Protein AF-A0A2N5PED4-F1 (afdb_monomer_lite)

Foldseek 3Di:
DDPVVVVVVVVVVVVVVVLLVPQAPLQLVLVLLQQQLVLLVVLVVLVLVLLQCCLPVNPPDPVSVVSVVCSLVSNLVSLVVSLVVSCVVCVPDPGLNNVLSVLVSCLSNVLSVVLVVQVVPQDDDDDPVSVVSNLCSVCSNLVSVLVSQVVVCVSVVPVVSNVVSVVLVVVLVVQSVVQDWDFPSCNNHGGDTDRVSVVSSSCCSHVVSSVVSVVVVVVCVVSVDPPDDDDPDD

pLDDT: mean 80.65, std 14.1, range [31.77, 94.88]

Structure (mmCIF, N/CA/C/O backbone):
data_AF-A0A2N5PED4-F1
#
_entry.id   AF-A0A2N5PED4-F1
#
loop_
_atom_site.group_PDB
_atom_site.id
_atom_site.type_symbol
_atom_site.label_atom_id
_atom_site.label_alt_id
_atom_site.label_comp_id
_atom_site.label_asym_id
_atom_site.label_entity_id
_atom_site.label_seq_id
_atom_site.pdbx_PDB_ins_code
_atom_site.Cartn_x
_atom_site.Cartn_y
_atom_site.Cartn_z
_atom_site.occupancy
_atom_site.B_iso_or_equiv
_atom_site.auth_seq_id
_atom_site.auth_comp_id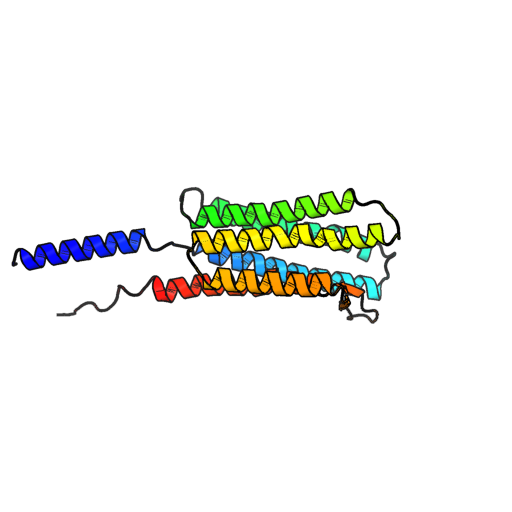
_atom_site.auth_asym_id
_atom_site.auth_atom_id
_atom_site.pdbx_PDB_model_num
ATOM 1 N N . MET A 1 1 ? -28.995 -0.473 52.010 1.00 56.12 1 MET A N 1
ATOM 2 C CA . MET A 1 1 ? -28.001 0.015 51.032 1.00 56.12 1 MET A CA 1
ATOM 3 C C . MET A 1 1 ? -28.294 1.486 50.812 1.00 56.12 1 MET A C 1
ATOM 5 O O . MET A 1 1 ? -29.391 1.794 50.365 1.00 56.12 1 MET A O 1
ATOM 9 N N . ASP A 1 2 ? -27.397 2.378 51.234 1.00 72.44 2 ASP A N 1
ATOM 10 C CA . ASP A 1 2 ? -27.634 3.824 51.169 1.00 72.44 2 ASP A CA 1
ATOM 11 C C . ASP A 1 2 ? -27.885 4.269 49.726 1.00 72.44 2 ASP A C 1
ATOM 13 O O . ASP A 1 2 ? -27.128 3.906 48.825 1.00 72.44 2 ASP A O 1
ATOM 17 N N . ASN A 1 3 ? -28.918 5.086 49.500 1.00 73.06 3 ASN A N 1
ATOM 18 C CA . ASN A 1 3 ? -29.282 5.605 48.171 1.00 73.06 3 ASN A CA 1
ATOM 19 C C . ASN A 1 3 ? -28.098 6.267 47.437 1.00 73.06 3 ASN A C 1
ATOM 21 O O . ASN A 1 3 ? -28.038 6.245 46.211 1.00 73.06 3 ASN A O 1
ATOM 25 N N . LYS A 1 4 ? -27.109 6.787 48.178 1.00 72.00 4 LYS A N 1
ATOM 26 C CA . LYS A 1 4 ? -25.854 7.316 47.624 1.00 72.00 4 LYS A CA 1
ATOM 27 C C . LYS A 1 4 ? -24.986 6.245 46.951 1.00 72.00 4 LYS A C 1
ATOM 29 O O . LYS A 1 4 ? -24.400 6.517 45.911 1.00 72.00 4 LYS A O 1
ATOM 34 N N . ILE A 1 5 ? -24.923 5.036 47.514 1.00 74.94 5 ILE A N 1
ATOM 35 C CA . ILE A 1 5 ? -24.147 3.912 46.963 1.00 74.94 5 ILE A CA 1
ATOM 36 C C . ILE A 1 5 ? -24.806 3.397 45.680 1.00 74.94 5 ILE A C 1
ATOM 38 O O . ILE A 1 5 ? -24.111 3.089 44.718 1.00 74.94 5 ILE A O 1
ATOM 42 N N . LYS A 1 6 ? -26.145 3.350 45.643 1.00 77.38 6 LYS A N 1
ATOM 43 C CA . LYS A 1 6 ? -26.901 2.931 44.455 1.00 77.38 6 LYS A CA 1
ATOM 44 C C . LYS A 1 6 ? -26.721 3.908 43.287 1.00 77.38 6 LYS A C 1
ATOM 46 O O . LYS A 1 6 ? -26.372 3.471 42.198 1.00 77.38 6 LYS A O 1
ATOM 51 N N . ASN A 1 7 ? -26.850 5.212 43.539 1.00 79.56 7 ASN A N 1
ATOM 52 C CA . ASN A 1 7 ? -26.651 6.238 42.508 1.00 79.56 7 ASN A CA 1
ATOM 53 C C . ASN A 1 7 ? -25.212 6.249 41.973 1.00 79.56 7 ASN A C 1
ATOM 55 O O . ASN A 1 7 ? -25.008 6.326 40.768 1.00 79.56 7 ASN A O 1
ATOM 59 N N . ALA A 1 8 ? -24.212 6.086 42.847 1.00 78.44 8 ALA A N 1
ATOM 60 C CA . ALA A 1 8 ? -22.820 5.975 42.415 1.00 78.44 8 ALA A CA 1
ATOM 61 C C . ALA A 1 8 ? -22.575 4.736 41.532 1.00 78.44 8 ALA A C 1
ATOM 63 O O . ALA A 1 8 ? -21.781 4.791 40.596 1.00 78.44 8 ALA A O 1
ATOM 64 N N . LEU A 1 9 ? -23.257 3.617 41.805 1.00 82.81 9 LEU A N 1
ATOM 65 C CA . LEU A 1 9 ? -23.166 2.410 40.980 1.00 82.81 9 LEU A CA 1
ATOM 66 C C . LEU A 1 9 ? -23.792 2.614 39.594 1.00 82.81 9 LEU A C 1
ATOM 68 O O . LEU A 1 9 ? -23.222 2.165 38.599 1.00 82.81 9 LEU A O 1
ATOM 72 N N . ASP A 1 10 ? -24.928 3.309 39.532 1.00 84.44 10 ASP A N 1
ATOM 73 C CA . ASP A 1 10 ? -25.614 3.631 38.279 1.00 84.44 10 ASP A CA 1
ATOM 74 C C . ASP A 1 10 ? -24.802 4.617 37.426 1.00 84.44 10 ASP A C 1
ATOM 76 O O . ASP A 1 10 ? -24.633 4.381 36.229 1.00 84.44 10 ASP A O 1
ATOM 80 N N . ASP A 1 11 ? -24.184 5.635 38.033 1.00 81.25 11 ASP A N 1
ATOM 81 C CA . ASP A 1 11 ? -23.277 6.557 37.336 1.00 81.25 11 ASP A CA 1
ATOM 82 C C . ASP A 1 11 ? -22.044 5.826 36.785 1.00 81.25 11 ASP A C 1
ATOM 84 O O . ASP A 1 11 ? -21.652 6.027 35.635 1.00 81.25 11 ASP A O 1
ATOM 88 N N . ILE A 1 12 ? -21.449 4.915 37.564 1.00 81.19 12 ILE A N 1
ATOM 89 C CA . ILE A 1 12 ? -20.330 4.081 37.100 1.00 81.19 12 ILE A CA 1
ATOM 90 C C . ILE A 1 12 ? -20.764 3.189 35.932 1.00 81.19 12 ILE A C 1
ATOM 92 O O . ILE A 1 12 ? -19.998 3.010 34.983 1.00 81.19 12 ILE A O 1
ATOM 96 N N . ASN A 1 13 ? -21.970 2.627 35.978 1.00 82.56 13 ASN A N 1
ATOM 97 C CA . ASN A 1 13 ? -22.498 1.801 34.897 1.00 82.56 13 ASN A CA 1
ATOM 98 C C . ASN A 1 13 ? -22.778 2.627 33.640 1.00 82.56 13 ASN A C 1
ATOM 100 O O . ASN A 1 13 ? -22.401 2.198 32.552 1.00 82.56 13 ASN A O 1
ATOM 104 N N . MET A 1 14 ? -23.326 3.834 33.781 1.00 77.25 14 MET A N 1
ATOM 105 C CA . MET A 1 14 ? -23.528 4.764 32.673 1.00 77.25 14 MET A CA 1
ATOM 106 C C . MET A 1 14 ? -22.190 5.198 32.062 1.00 77.25 14 MET A C 1
ATOM 108 O O . MET A 1 14 ? -22.036 5.175 30.843 1.00 77.25 14 MET A O 1
ATOM 112 N N . ILE A 1 15 ? -21.183 5.510 32.883 1.00 71.62 15 ILE A N 1
ATOM 113 C CA . ILE A 1 15 ? -19.825 5.830 32.418 1.00 71.62 15 ILE A CA 1
ATOM 114 C C . ILE A 1 15 ? -19.213 4.634 31.685 1.00 71.62 15 ILE A C 1
ATOM 116 O O . ILE A 1 15 ? -18.658 4.808 30.602 1.00 71.62 15 ILE A O 1
ATOM 120 N N . LYS A 1 16 ? -19.346 3.413 32.217 1.00 68.56 16 LYS A N 1
ATOM 121 C CA . LYS A 1 16 ? -18.889 2.186 31.543 1.00 68.56 16 LYS A CA 1
ATOM 122 C C . LYS A 1 16 ? -19.619 1.952 30.225 1.00 68.56 16 LYS A C 1
ATOM 124 O O . LYS A 1 16 ? -18.989 1.542 29.255 1.00 68.56 16 LYS A O 1
ATOM 129 N N . GLU A 1 17 ? -20.918 2.214 30.164 1.00 70.19 17 GLU A N 1
ATOM 130 C CA . GLU A 1 17 ? -21.712 2.045 28.951 1.00 70.19 17 GLU A CA 1
ATOM 131 C C . GLU A 1 17 ? -21.331 3.078 27.882 1.00 70.19 17 GLU A C 1
ATOM 133 O O . GLU A 1 17 ? -21.140 2.724 26.718 1.00 70.19 17 GLU A O 1
ATOM 138 N N . VAL A 1 18 ? -21.125 4.336 28.279 1.00 62.91 18 VAL A N 1
ATOM 139 C CA . VAL A 1 18 ? -20.628 5.408 27.406 1.00 62.91 18 VAL A CA 1
ATOM 140 C C . VAL A 1 18 ? -19.197 5.114 26.947 1.00 62.91 18 VAL A C 1
ATOM 142 O O . VAL A 1 18 ? -18.904 5.264 25.760 1.00 62.91 18 VAL A O 1
ATOM 145 N N . MET A 1 19 ? -18.321 4.625 27.832 1.00 53.56 19 MET A N 1
ATOM 146 C CA . MET A 1 19 ? -16.957 4.189 27.497 1.00 53.56 19 MET A CA 1
ATOM 147 C C . MET A 1 19 ? -16.947 3.002 26.525 1.00 53.56 19 MET A C 1
ATOM 149 O O . MET A 1 19 ? -16.212 3.020 25.540 1.00 53.56 19 MET A O 1
ATOM 153 N N . ASN A 1 20 ? -17.791 1.992 26.740 1.00 57.34 20 ASN A N 1
ATOM 154 C CA . ASN A 1 20 ? -17.908 0.846 25.835 1.00 57.34 20 ASN A CA 1
ATOM 155 C C . ASN A 1 20 ? -18.486 1.247 24.473 1.00 57.34 20 ASN A C 1
ATOM 157 O O . ASN A 1 20 ? -18.038 0.743 23.446 1.00 57.34 20 ASN A O 1
ATOM 161 N N . LYS A 1 21 ? -19.439 2.188 24.438 1.00 52.09 21 LYS A N 1
ATOM 162 C CA . LYS A 1 21 ? -19.972 2.757 23.189 1.00 52.09 21 LYS A CA 1
ATOM 163 C C . LYS A 1 21 ? -18.955 3.641 22.455 1.00 52.09 21 LYS A C 1
ATOM 165 O O . LYS A 1 21 ? -19.042 3.770 21.237 1.00 52.09 21 LYS A O 1
ATOM 170 N N . THR A 1 22 ? -17.985 4.231 23.160 1.00 49.47 22 THR A N 1
ATOM 171 C CA . THR A 1 22 ? -16.928 5.075 22.568 1.00 49.47 22 THR A CA 1
ATOM 172 C C . THR A 1 22 ? -15.649 4.316 22.208 1.00 49.47 22 THR A C 1
ATOM 174 O O . THR A 1 22 ? -14.875 4.812 21.387 1.00 49.47 22 THR A O 1
ATOM 177 N N . GLN A 1 23 ? -15.432 3.100 22.725 1.00 54.44 23 GLN A N 1
ATOM 178 C CA . GLN A 1 23 ? -14.345 2.228 22.274 1.00 54.44 23 GLN A CA 1
ATOM 179 C C . GLN A 1 23 ? -14.561 1.794 20.819 1.00 54.44 23 GLN A C 1
ATOM 181 O O . GLN A 1 23 ? -15.339 0.897 20.493 1.00 54.44 23 GLN A O 1
ATOM 186 N N . GLN A 1 24 ? -13.818 2.422 19.911 1.00 62.00 24 GLN A N 1
ATOM 187 C CA . GLN A 1 24 ? -13.845 2.084 18.495 1.00 62.00 24 GLN A CA 1
ATOM 188 C C . GLN A 1 24 ? -13.216 0.699 18.274 1.00 62.00 24 GLN A C 1
ATOM 190 O O . GLN A 1 24 ? -12.005 0.505 18.406 1.00 62.00 24 GLN A O 1
ATOM 195 N N . ASN A 1 25 ? -14.027 -0.297 17.908 1.00 66.75 25 ASN A N 1
ATOM 196 C CA . ASN A 1 25 ? -13.521 -1.618 17.537 1.00 66.75 25 ASN A CA 1
ATOM 197 C C . ASN A 1 25 ? -12.873 -1.576 16.141 1.00 66.75 25 ASN A C 1
ATOM 199 O O . ASN A 1 25 ? -13.503 -1.884 15.134 1.00 66.75 25 ASN A O 1
ATOM 203 N N . LEU A 1 26 ? -11.588 -1.223 16.085 1.00 74.81 26 LEU A N 1
ATOM 204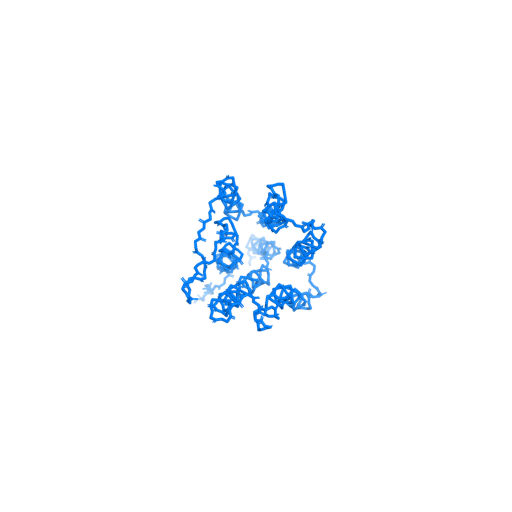 C CA . LEU A 1 26 ? -10.789 -1.115 14.851 1.00 74.81 26 LEU A CA 1
ATOM 205 C C . LEU A 1 26 ? -10.138 -2.440 14.424 1.00 74.81 26 LEU A C 1
ATOM 207 O O . LEU A 1 26 ? -9.182 -2.461 13.652 1.00 74.81 26 LEU A O 1
ATOM 211 N N . SER A 1 27 ? -10.610 -3.570 14.954 1.00 79.38 27 SER A N 1
ATOM 212 C CA . SER A 1 27 ? -9.962 -4.873 14.764 1.00 79.38 27 SER A CA 1
ATOM 213 C C . SER A 1 27 ? -9.889 -5.319 13.307 1.00 79.38 27 SER A C 1
ATOM 215 O O . SER A 1 27 ? -8.880 -5.891 12.884 1.00 79.38 27 SER A O 1
ATOM 217 N N . SER A 1 28 ? -10.954 -5.068 12.544 1.00 83.06 28 SER A N 1
ATOM 218 C CA . SER A 1 28 ? -11.012 -5.483 11.145 1.00 83.06 28 SER A CA 1
ATOM 219 C C . SER A 1 28 ? -10.160 -4.563 10.287 1.00 83.06 28 SER A C 1
ATOM 221 O O . SER A 1 28 ? -9.395 -5.069 9.485 1.00 83.06 28 SER A O 1
ATOM 223 N N . PHE A 1 29 ? -10.191 -3.254 10.531 1.00 88.12 29 PHE A N 1
ATOM 224 C CA . PHE A 1 29 ? -9.372 -2.263 9.847 1.00 88.12 29 PHE A CA 1
ATOM 225 C C . PHE A 1 29 ? -7.876 -2.483 10.095 1.00 88.12 29 PHE A C 1
ATOM 227 O O . PHE A 1 29 ? -7.088 -2.523 9.157 1.00 88.12 29 PHE A O 1
ATOM 234 N N . SER A 1 30 ? -7.484 -2.744 11.343 1.00 88.50 30 SER A N 1
ATOM 235 C CA . SER A 1 30 ? -6.117 -3.147 11.687 1.00 88.50 30 SER A CA 1
ATOM 236 C C . SER A 1 30 ? -5.689 -4.410 10.930 1.00 88.50 30 SER A C 1
ATOM 238 O O . SER A 1 30 ? -4.614 -4.440 10.337 1.00 88.50 30 SER A O 1
ATOM 240 N N . SER A 1 31 ? -6.538 -5.444 10.909 1.00 90.44 31 SER A N 1
ATOM 241 C CA . SER A 1 31 ? -6.235 -6.690 10.192 1.00 90.44 31 SER A CA 1
ATOM 242 C C . SER A 1 31 ? -6.185 -6.477 8.678 1.00 90.44 31 SER A C 1
ATOM 244 O O . SER A 1 31 ? -5.320 -7.042 8.023 1.00 90.44 31 SER A O 1
ATOM 246 N N . PHE A 1 32 ? -7.061 -5.628 8.141 1.00 92.38 32 PHE A N 1
ATOM 247 C CA . PHE A 1 32 ? -7.088 -5.228 6.740 1.00 92.38 32 PHE A CA 1
ATOM 248 C C . PHE A 1 32 ? -5.770 -4.556 6.343 1.00 92.38 32 PHE A C 1
ATOM 250 O O . PHE A 1 32 ? -5.149 -4.987 5.378 1.00 92.38 32 PHE A O 1
ATOM 257 N N . MET A 1 33 ? -5.281 -3.591 7.130 1.00 93.12 33 MET A N 1
ATOM 258 C CA . MET A 1 33 ? -3.993 -2.932 6.879 1.00 93.12 33 MET A CA 1
ATOM 259 C C . MET A 1 33 ? -2.815 -3.910 6.900 1.00 93.12 33 MET A C 1
ATOM 261 O O . MET A 1 33 ? -1.957 -3.866 6.019 1.00 93.12 33 MET A O 1
ATOM 265 N N . ILE A 1 34 ? -2.806 -4.853 7.850 1.00 93.50 34 ILE A N 1
ATOM 266 C CA . ILE A 1 34 ? -1.793 -5.919 7.887 1.00 93.50 34 ILE A CA 1
ATOM 267 C C . ILE A 1 34 ? -1.855 -6.760 6.607 1.00 93.50 34 ILE A C 1
ATOM 269 O O . ILE A 1 34 ? -0.823 -7.051 6.006 1.00 93.50 34 ILE A O 1
ATOM 273 N N . SER A 1 35 ? -3.056 -7.148 6.174 1.00 93.81 35 SER A N 1
ATOM 274 C CA . SER A 1 35 ? -3.237 -7.944 4.962 1.00 93.81 35 SER A CA 1
ATOM 275 C C . SER A 1 35 ? -2.796 -7.189 3.703 1.00 93.81 35 SER A C 1
ATOM 277 O O . SER A 1 35 ? -2.128 -7.786 2.863 1.00 93.81 35 SER A O 1
ATOM 279 N N . VAL A 1 36 ? -3.093 -5.888 3.589 1.00 93.62 36 VAL A N 1
ATOM 280 C CA . VAL A 1 36 ? -2.621 -5.035 2.482 1.00 93.62 36 VAL A CA 1
ATOM 281 C C . VAL A 1 36 ? -1.094 -5.029 2.427 1.00 93.62 36 VAL A C 1
ATOM 283 O O . VAL A 1 36 ? -0.523 -5.320 1.377 1.00 93.62 36 VAL A O 1
ATOM 286 N N . GLY A 1 37 ? -0.429 -4.787 3.561 1.00 93.00 37 GLY A N 1
ATOM 287 C CA . GLY A 1 37 ? 1.032 -4.811 3.625 1.00 93.00 37 GLY A CA 1
ATOM 288 C C . GLY A 1 37 ? 1.630 -6.182 3.290 1.00 93.00 37 GLY A C 1
ATOM 289 O O . GLY A 1 37 ? 2.649 -6.264 2.604 1.00 93.00 37 GLY A O 1
ATOM 290 N N . GLY A 1 38 ? 0.961 -7.268 3.691 1.00 93.50 38 GLY A N 1
ATOM 291 C CA . GLY A 1 38 ? 1.334 -8.637 3.327 1.00 93.50 38 GLY A CA 1
ATOM 292 C C . GLY A 1 38 ? 1.242 -8.914 1.823 1.00 93.50 38 GLY A C 1
ATOM 293 O O . GLY A 1 38 ? 2.171 -9.483 1.248 1.00 93.50 38 GLY A O 1
ATOM 294 N N . ILE A 1 39 ? 0.171 -8.465 1.162 1.00 93.94 39 ILE A N 1
ATOM 295 C CA . ILE A 1 39 ? 0.044 -8.571 -0.301 1.00 93.94 39 ILE A CA 1
ATOM 296 C C . ILE A 1 39 ? 1.121 -7.758 -1.003 1.00 93.94 39 ILE A C 1
ATOM 298 O O . ILE A 1 39 ? 1.706 -8.229 -1.977 1.00 93.94 39 ILE A O 1
ATOM 302 N N . TYR A 1 40 ? 1.430 -6.570 -0.491 1.00 93.38 40 TYR A N 1
ATOM 303 C CA . TYR A 1 40 ? 2.467 -5.743 -1.086 1.00 93.38 40 TYR A CA 1
ATOM 304 C C . TYR A 1 40 ? 3.863 -6.367 -0.948 1.00 93.38 40 TYR A C 1
ATOM 306 O O . TYR A 1 40 ? 4.654 -6.324 -1.887 1.00 93.38 40 TYR A O 1
ATOM 314 N N . LEU A 1 41 ? 4.169 -7.008 0.188 1.00 92.75 41 LEU A N 1
ATOM 315 C CA . LEU A 1 41 ? 5.403 -7.790 0.338 1.00 92.75 41 LEU A CA 1
ATOM 316 C C . LEU A 1 41 ? 5.474 -8.935 -0.671 1.00 92.75 41 LEU A C 1
ATOM 318 O O . LEU A 1 41 ? 6.505 -9.120 -1.315 1.00 92.75 41 LEU A O 1
ATOM 322 N N . PHE A 1 42 ? 4.379 -9.678 -0.836 1.00 92.25 42 PHE A N 1
ATOM 323 C CA . PHE A 1 42 ? 4.307 -10.750 -1.825 1.00 92.25 42 PHE A CA 1
ATOM 324 C C . PHE A 1 42 ? 4.535 -10.222 -3.250 1.00 92.25 42 PHE A C 1
ATOM 326 O O . PHE A 1 42 ? 5.318 -10.797 -4.005 1.00 92.25 42 PHE A O 1
ATOM 333 N N . TYR A 1 43 ? 3.939 -9.076 -3.585 1.00 91.94 43 TYR A N 1
ATOM 334 C CA . TYR A 1 43 ? 4.165 -8.392 -4.856 1.00 91.94 43 TYR A CA 1
ATOM 335 C C . TYR A 1 43 ? 5.637 -8.009 -5.068 1.00 91.94 43 TYR A C 1
ATOM 337 O O . TYR A 1 43 ? 6.177 -8.267 -6.140 1.00 91.94 43 TYR A O 1
ATOM 345 N N . ILE A 1 44 ? 6.317 -7.458 -4.054 1.00 89.88 44 ILE A N 1
ATOM 346 C CA . ILE A 1 44 ? 7.749 -7.121 -4.143 1.00 89.88 44 ILE A CA 1
ATOM 347 C C . ILE A 1 44 ? 8.585 -8.370 -4.451 1.00 89.88 44 ILE A C 1
ATOM 349 O O . ILE A 1 44 ? 9.503 -8.310 -5.267 1.00 89.88 44 ILE A O 1
ATOM 353 N N . VAL A 1 45 ? 8.272 -9.510 -3.829 1.00 89.94 45 VAL A N 1
ATOM 354 C CA . VAL A 1 45 ? 8.967 -10.777 -4.106 1.00 89.94 45 VAL A CA 1
ATOM 355 C C . VAL A 1 45 ? 8.749 -11.211 -5.558 1.00 89.94 45 VAL A C 1
ATOM 357 O O . VAL A 1 45 ? 9.717 -11.537 -6.245 1.00 89.94 45 VAL A O 1
ATOM 360 N N . LEU A 1 46 ? 7.511 -11.164 -6.059 1.00 90.12 46 LEU A N 1
ATOM 361 C CA . LEU A 1 46 ? 7.215 -11.474 -7.463 1.00 90.12 46 LEU A CA 1
ATOM 362 C C . LEU A 1 46 ? 7.925 -10.524 -8.437 1.00 90.12 46 LEU A C 1
ATOM 364 O O . LEU A 1 46 ? 8.415 -10.952 -9.485 1.00 90.12 46 LEU A O 1
ATOM 368 N N . GLU A 1 47 ? 8.022 -9.244 -8.089 1.00 87.75 47 GLU A N 1
ATOM 369 C CA . GLU A 1 47 ? 8.733 -8.248 -8.882 1.00 87.75 47 GLU A CA 1
ATOM 370 C C . GLU A 1 47 ? 10.238 -8.562 -8.954 1.00 87.75 47 GLU A C 1
ATOM 372 O O . GLU A 1 47 ? 10.822 -8.532 -10.037 1.00 87.75 47 GLU A O 1
ATOM 377 N N . GLN A 1 48 ? 10.862 -8.954 -7.838 1.00 86.25 48 GLN A N 1
ATOM 378 C CA . GLN A 1 48 ? 12.266 -9.391 -7.821 1.00 86.25 48 GLN A CA 1
ATOM 379 C C . GLN A 1 48 ? 12.502 -10.625 -8.692 1.00 86.25 48 GLN A C 1
ATOM 381 O O . GLN A 1 48 ? 13.477 -10.671 -9.440 1.00 86.25 48 GLN A O 1
ATOM 386 N N . ILE A 1 49 ? 11.594 -11.606 -8.644 1.00 85.56 49 ILE A N 1
ATOM 387 C CA . ILE A 1 49 ? 11.663 -12.787 -9.515 1.00 85.56 49 ILE A CA 1
ATOM 388 C C . ILE A 1 49 ? 11.550 -12.361 -10.985 1.00 85.56 49 ILE A C 1
ATOM 390 O O . ILE A 1 49 ? 12.273 -12.874 -11.834 1.00 85.56 49 ILE A O 1
ATOM 394 N N . THR A 1 50 ? 10.694 -11.386 -11.295 1.00 84.75 50 THR A N 1
ATOM 395 C CA . THR A 1 50 ? 10.538 -10.863 -12.661 1.00 84.75 50 THR A CA 1
ATOM 396 C C . THR A 1 50 ? 11.825 -10.200 -13.163 1.00 84.75 50 THR A C 1
ATOM 398 O O . THR A 1 50 ? 12.251 -10.487 -14.283 1.00 84.75 50 THR A O 1
ATOM 401 N N . TYR A 1 51 ? 12.496 -9.385 -12.339 1.00 81.56 51 TYR A N 1
ATOM 402 C CA . TYR A 1 51 ? 13.803 -8.807 -12.688 1.00 81.56 51 TYR A CA 1
ATOM 403 C C . TYR A 1 51 ? 14.905 -9.865 -12.807 1.00 81.56 51 TYR A C 1
ATOM 405 O O . TYR A 1 51 ? 15.750 -9.774 -13.693 1.00 81.56 51 TYR A O 1
ATOM 413 N N . TYR A 1 52 ? 14.879 -10.907 -11.977 1.00 81.31 52 TYR A N 1
ATOM 414 C CA . TYR A 1 52 ? 15.798 -12.034 -12.123 1.00 81.31 52 TYR A CA 1
ATOM 415 C C . TYR A 1 52 ? 15.615 -12.745 -13.473 1.00 81.31 52 TYR A C 1
ATOM 417 O O . TYR A 1 52 ? 16.586 -12.960 -14.197 1.00 81.31 52 TYR A O 1
ATOM 425 N N . LEU A 1 53 ? 14.371 -13.049 -13.860 1.00 80.75 53 LEU A N 1
ATOM 426 C CA . LEU A 1 53 ? 14.072 -13.657 -15.161 1.00 80.75 53 LEU A CA 1
ATOM 427 C C . LEU A 1 53 ? 14.495 -12.754 -16.324 1.00 80.75 53 LEU A C 1
ATOM 429 O O . LEU A 1 53 ? 15.013 -13.252 -17.321 1.00 80.75 53 LEU A O 1
ATOM 433 N N . MET A 1 54 ? 14.318 -11.438 -16.183 1.00 79.25 54 MET A N 1
ATOM 434 C CA . MET A 1 54 ? 14.793 -10.449 -17.151 1.00 79.25 54 MET A CA 1
ATOM 435 C C . MET A 1 54 ? 16.312 -10.533 -17.348 1.00 79.25 54 MET A C 1
ATOM 437 O O . MET A 1 54 ? 16.780 -10.537 -18.483 1.00 79.25 54 MET A O 1
ATOM 441 N N . ASN A 1 55 ? 17.072 -10.642 -16.257 1.00 79.00 55 ASN A N 1
ATOM 442 C CA . ASN A 1 55 ? 18.532 -10.711 -16.296 1.00 79.00 55 ASN A CA 1
ATOM 443 C C . ASN A 1 55 ? 19.056 -12.032 -16.878 1.00 79.00 55 ASN A C 1
ATOM 445 O O . ASN A 1 55 ? 20.078 -12.032 -17.556 1.00 79.00 55 ASN A O 1
ATOM 449 N N . VAL A 1 56 ? 18.362 -13.147 -16.633 1.00 80.62 56 VAL A N 1
ATO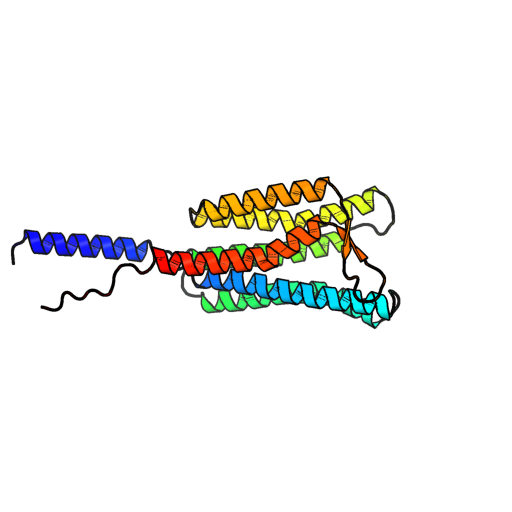M 450 C CA . VAL A 1 56 ? 18.784 -14.481 -17.096 1.00 80.62 56 VAL A CA 1
ATOM 451 C C . VAL A 1 56 ? 18.374 -14.751 -18.545 1.00 80.62 56 VAL A C 1
ATOM 453 O O . VAL A 1 56 ? 19.169 -15.275 -19.319 1.00 80.62 56 VAL A O 1
ATOM 456 N N . TYR A 1 57 ? 17.138 -14.411 -18.920 1.00 80.06 57 TYR A N 1
ATOM 457 C CA . TYR A 1 57 ? 16.556 -14.782 -20.216 1.00 80.06 57 TYR A CA 1
ATOM 458 C C . TYR A 1 57 ? 16.454 -13.613 -21.207 1.00 80.06 57 TYR A C 1
ATOM 460 O O . TYR A 1 57 ? 16.147 -13.829 -22.380 1.00 80.06 57 TYR A O 1
ATOM 468 N N . GLY A 1 58 ? 16.706 -12.379 -20.763 1.00 74.62 58 GLY A N 1
ATOM 469 C CA . GLY A 1 58 ? 16.639 -11.174 -21.588 1.00 74.62 58 GLY A CA 1
ATOM 470 C C . GLY A 1 58 ? 15.218 -10.644 -21.833 1.00 74.62 58 GLY A C 1
ATOM 471 O O . GLY A 1 58 ? 14.212 -11.346 -21.681 1.00 74.62 58 GLY A O 1
ATOM 472 N N . TYR A 1 59 ? 15.145 -9.378 -22.262 1.00 70.50 59 TYR A N 1
ATOM 473 C CA . TYR A 1 59 ? 13.903 -8.621 -22.498 1.00 70.50 59 TYR A CA 1
ATOM 474 C C . TYR A 1 59 ? 12.998 -9.198 -23.598 1.00 70.50 59 TYR A C 1
ATOM 476 O O . TYR A 1 59 ? 11.790 -8.973 -23.584 1.00 70.50 59 TYR A O 1
ATOM 484 N N . SER A 1 60 ? 13.564 -9.930 -24.560 1.00 74.75 60 SER A N 1
ATOM 485 C CA . SER A 1 60 ? 12.825 -10.528 -25.680 1.00 74.75 60 SER A CA 1
ATOM 486 C C . SER A 1 60 ? 12.186 -11.874 -25.336 1.00 74.75 60 SER A C 1
ATOM 488 O O . SER A 1 60 ? 11.392 -12.394 -26.123 1.00 74.75 60 SER A O 1
ATOM 490 N N . SER A 1 61 ? 12.504 -12.450 -24.172 1.00 81.69 61 SER A N 1
ATOM 491 C CA . SER A 1 61 ? 11.958 -13.742 -23.775 1.00 81.69 61 SER A CA 1
ATOM 492 C C . SER A 1 61 ? 10.449 -13.658 -23.526 1.00 81.69 61 SER A C 1
ATOM 494 O O . SER A 1 61 ? 9.942 -12.765 -22.839 1.00 81.69 61 SER A O 1
ATOM 496 N N . SER A 1 62 ? 9.702 -14.636 -24.052 1.00 80.00 62 SER A N 1
ATOM 497 C CA . SER A 1 62 ? 8.254 -14.729 -23.812 1.00 80.00 62 SER A CA 1
ATOM 498 C C . SER A 1 62 ? 7.926 -14.881 -22.323 1.00 80.00 62 SER A C 1
ATOM 500 O O . SER A 1 62 ? 6.854 -14.465 -21.888 1.00 80.00 62 SER A O 1
ATOM 502 N N . ILE A 1 63 ? 8.847 -15.464 -21.551 1.00 79.69 63 ILE A N 1
ATOM 503 C CA . ILE A 1 63 ? 8.716 -15.668 -20.107 1.00 79.69 63 ILE A CA 1
ATOM 504 C C . ILE A 1 63 ? 8.672 -14.313 -19.392 1.00 79.69 63 ILE A C 1
ATOM 506 O O . ILE A 1 63 ? 7.705 -14.035 -18.686 1.00 79.69 63 ILE A O 1
ATOM 510 N N . TYR A 1 64 ? 9.662 -13.442 -19.627 1.00 78.94 64 TYR A N 1
ATOM 511 C CA . TYR A 1 64 ? 9.696 -12.100 -19.039 1.00 78.94 64 TYR A CA 1
ATOM 512 C C . TYR A 1 64 ? 8.477 -11.267 -19.445 1.00 78.94 64 TYR A C 1
ATOM 514 O O . TYR A 1 64 ? 7.853 -10.628 -18.596 1.00 78.94 64 TYR A O 1
ATOM 522 N N . ARG A 1 65 ? 8.098 -11.301 -20.729 1.00 78.81 65 ARG A N 1
ATOM 523 C CA . ARG A 1 65 ? 6.965 -10.518 -21.237 1.00 78.81 65 ARG A CA 1
ATOM 524 C C . ARG A 1 65 ? 5.649 -10.917 -20.566 1.00 78.81 65 ARG A C 1
ATOM 526 O O . ARG A 1 65 ? 4.925 -10.052 -20.080 1.00 78.81 65 ARG A O 1
ATOM 533 N N . ASN A 1 66 ? 5.365 -12.218 -20.474 1.00 82.31 66 ASN A N 1
ATOM 534 C CA . ASN A 1 66 ? 4.154 -12.718 -19.820 1.00 82.31 66 ASN A CA 1
ATOM 535 C C . ASN A 1 66 ? 4.137 -12.367 -18.325 1.00 82.31 66 ASN A C 1
ATOM 537 O O . ASN A 1 66 ? 3.137 -11.857 -17.824 1.00 82.31 66 ASN A O 1
ATOM 541 N N . MET A 1 67 ? 5.261 -12.572 -17.632 1.00 81.88 67 MET A N 1
ATOM 542 C CA . MET A 1 67 ? 5.407 -12.247 -16.211 1.00 81.88 67 MET A CA 1
ATOM 543 C C . MET A 1 67 ? 5.175 -10.752 -15.945 1.00 81.88 67 MET A C 1
ATOM 545 O O . MET A 1 67 ? 4.442 -10.391 -15.028 1.00 81.88 67 MET A O 1
ATOM 549 N N . SER A 1 68 ? 5.732 -9.885 -16.796 1.00 77.25 68 SER A N 1
ATOM 550 C CA . SER A 1 68 ? 5.624 -8.426 -16.670 1.00 77.25 68 SER A CA 1
ATOM 551 C C . SER A 1 68 ? 4.199 -7.921 -16.895 1.00 77.25 68 SER A C 1
ATOM 553 O O . SER A 1 68 ? 3.782 -6.969 -16.242 1.00 77.25 68 SER A O 1
ATOM 555 N N . HIS A 1 69 ? 3.429 -8.568 -17.776 1.00 80.44 69 HIS A N 1
ATOM 556 C CA . HIS A 1 69 ? 2.009 -8.258 -17.946 1.00 80.44 69 HIS A CA 1
ATOM 557 C C . HIS A 1 69 ? 1.158 -8.741 -16.772 1.00 80.44 69 HIS A C 1
ATOM 559 O O . HIS A 1 69 ? 0.236 -8.037 -16.380 1.00 80.44 69 HIS A O 1
ATOM 565 N N . ILE A 1 70 ? 1.454 -9.915 -16.208 1.00 83.94 70 ILE A N 1
ATOM 566 C CA . ILE A 1 70 ? 0.680 -10.499 -15.102 1.00 83.94 70 ILE A CA 1
ATOM 567 C C . ILE A 1 70 ? 0.922 -9.741 -13.793 1.00 83.94 70 ILE A C 1
ATOM 569 O O . ILE A 1 70 ? -0.007 -9.562 -13.005 1.00 83.94 70 ILE A O 1
ATOM 573 N N . LEU A 1 71 ? 2.151 -9.273 -13.563 1.00 85.19 71 LEU A N 1
ATOM 574 C CA . LEU A 1 71 ? 2.581 -8.711 -12.286 1.00 85.19 71 LEU A CA 1
ATOM 575 C C . LEU A 1 71 ? 1.657 -7.580 -11.766 1.00 85.19 71 LEU A C 1
ATOM 577 O O . LEU A 1 71 ? 1.172 -7.718 -10.640 1.00 85.19 71 LEU A O 1
ATOM 581 N N . PRO A 1 72 ? 1.290 -6.537 -12.541 1.00 81.50 72 PRO A N 1
ATOM 582 C CA . PRO A 1 72 ? 0.354 -5.503 -12.080 1.00 81.50 72 PRO A CA 1
ATOM 583 C C . PRO A 1 72 ? -1.035 -6.040 -11.700 1.00 81.50 72 PRO A C 1
ATOM 585 O O . PRO A 1 72 ? -1.647 -5.563 -10.743 1.00 81.50 72 PRO A O 1
ATOM 588 N N . PHE A 1 73 ? -1.532 -7.065 -12.404 1.00 85.88 73 PHE A N 1
ATOM 589 C CA . PHE A 1 73 ? -2.839 -7.661 -12.109 1.00 85.88 73 PHE A CA 1
ATOM 590 C C . PHE A 1 73 ? -2.837 -8.456 -10.806 1.00 85.88 73 PHE A C 1
ATOM 592 O O . PHE A 1 73 ? -3.867 -8.507 -10.136 1.00 85.88 73 PHE A O 1
ATOM 599 N N . THR A 1 74 ? -1.701 -9.039 -10.409 1.00 88.00 74 THR A N 1
ATOM 600 C CA . THR A 1 74 ? -1.615 -9.771 -9.134 1.00 88.00 74 THR A CA 1
ATOM 601 C C . THR A 1 74 ? -1.853 -8.851 -7.937 1.00 88.00 74 THR A C 1
ATOM 603 O O . THR A 1 74 ? -2.590 -9.218 -7.021 1.00 88.00 74 THR A O 1
ATOM 606 N N . LEU A 1 75 ? -1.310 -7.628 -7.973 1.00 89.69 75 LEU A N 1
ATOM 607 C CA . LEU A 1 75 ? -1.511 -6.630 -6.924 1.00 89.69 75 LEU A CA 1
ATOM 608 C C . LEU A 1 75 ? -2.969 -6.163 -6.866 1.00 89.69 75 LEU A C 1
ATOM 610 O O . LEU A 1 75 ? -3.580 -6.170 -5.797 1.00 89.69 75 LEU A O 1
ATOM 614 N N . LEU A 1 76 ? -3.541 -5.814 -8.024 1.00 92.44 76 LEU A N 1
ATOM 615 C CA . LEU A 1 76 ? -4.935 -5.382 -8.127 1.00 92.44 76 LEU A CA 1
ATOM 616 C C . LEU A 1 76 ? -5.897 -6.472 -7.635 1.00 92.44 76 LEU A C 1
ATOM 618 O O . LEU A 1 76 ? -6.780 -6.197 -6.822 1.00 92.44 76 LEU A O 1
ATOM 622 N N . PHE A 1 77 ? -5.705 -7.715 -8.084 1.00 92.56 77 PHE A N 1
ATOM 623 C CA . PHE A 1 77 ? -6.521 -8.848 -7.654 1.00 92.56 77 PHE A CA 1
ATOM 624 C C . PHE A 1 77 ? -6.388 -9.095 -6.150 1.00 92.56 77 PHE A C 1
ATOM 626 O O . PHE A 1 77 ? -7.389 -9.325 -5.475 1.00 92.56 77 PHE A O 1
ATOM 633 N N . GLY A 1 78 ? -5.176 -8.975 -5.606 1.00 92.69 78 GLY A N 1
ATOM 634 C CA . GLY A 1 78 ? -4.932 -9.065 -4.172 1.00 92.69 78 GLY A CA 1
ATOM 635 C C . GLY A 1 78 ? -5.733 -8.040 -3.364 1.00 92.69 78 GLY A C 1
ATOM 636 O O . GLY A 1 78 ? -6.393 -8.397 -2.385 1.00 92.69 78 GLY A O 1
ATOM 637 N N . TYR A 1 79 ? -5.737 -6.778 -3.795 1.00 93.56 79 TYR A N 1
ATOM 638 C CA . TYR A 1 79 ? -6.525 -5.726 -3.149 1.00 93.56 79 TYR A CA 1
ATOM 639 C C . TYR A 1 79 ? -8.030 -5.965 -3.244 1.00 93.56 79 TYR A C 1
ATOM 641 O O . TYR A 1 79 ? -8.723 -5.831 -2.234 1.00 93.56 79 TYR A O 1
ATOM 649 N N . ILE A 1 80 ? -8.530 -6.373 -4.414 1.00 94.25 80 ILE A N 1
ATOM 650 C CA . ILE A 1 80 ? -9.944 -6.724 -4.598 1.00 94.25 80 ILE A CA 1
ATOM 651 C C . ILE A 1 80 ? -10.325 -7.883 -3.670 1.00 94.25 80 ILE A C 1
ATOM 653 O O . ILE A 1 80 ? -11.323 -7.789 -2.957 1.00 94.25 80 ILE A O 1
ATOM 657 N N . ALA A 1 81 ? -9.517 -8.945 -3.621 1.00 93.81 81 ALA A N 1
ATOM 658 C CA . ALA A 1 81 ? -9.780 -10.117 -2.794 1.00 93.81 81 ALA A CA 1
ATOM 659 C C . ALA A 1 81 ? -9.852 -9.763 -1.301 1.00 93.81 81 ALA A C 1
ATOM 661 O O . ALA A 1 81 ? -10.827 -10.118 -0.637 1.00 93.81 81 ALA A O 1
ATOM 662 N N . ILE A 1 82 ? -8.872 -9.019 -0.768 1.00 93.44 82 ILE A N 1
ATOM 663 C CA . ILE A 1 82 ? -8.906 -8.569 0.633 1.00 93.44 82 ILE A CA 1
ATOM 664 C C . ILE A 1 82 ? -10.130 -7.696 0.882 1.00 93.44 82 ILE A C 1
ATOM 666 O O . ILE A 1 82 ? -10.835 -7.903 1.871 1.00 93.44 82 ILE A O 1
ATOM 670 N N . TRP A 1 83 ? -10.382 -6.715 0.015 1.00 92.25 83 TRP A N 1
ATOM 671 C CA . TRP A 1 83 ? -11.497 -5.799 0.205 1.00 92.25 83 TRP A CA 1
ATOM 672 C C . TRP A 1 83 ? -12.829 -6.552 0.257 1.00 92.25 83 TRP A C 1
ATOM 674 O O . TRP A 1 83 ? -13.585 -6.368 1.208 1.00 92.25 83 TRP A O 1
ATOM 684 N N . VAL A 1 84 ? -13.067 -7.487 -0.667 1.00 91.19 84 VAL A N 1
ATOM 685 C CA . VAL A 1 84 ? -14.271 -8.333 -0.681 1.00 91.19 84 VAL A CA 1
ATOM 686 C C . VAL A 1 84 ? -14.375 -9.193 0.583 1.00 91.19 84 VAL A C 1
ATOM 688 O O . VAL A 1 84 ? -15.433 -9.209 1.212 1.00 91.19 84 VAL A O 1
ATOM 691 N N . ILE A 1 85 ? -13.293 -9.857 1.011 1.00 90.38 85 ILE A N 1
ATOM 692 C CA . ILE A 1 85 ? -13.281 -10.681 2.236 1.00 90.38 85 ILE A CA 1
ATOM 693 C C . ILE A 1 85 ? -13.695 -9.848 3.456 1.00 90.38 85 ILE A C 1
ATOM 695 O O . ILE A 1 85 ? -14.546 -10.264 4.248 1.00 90.38 85 ILE A O 1
ATOM 699 N N . PHE A 1 86 ? -13.111 -8.660 3.615 1.00 87.88 86 PHE A N 1
ATOM 700 C CA . PHE A 1 86 ? -13.401 -7.794 4.754 1.00 87.88 86 PHE A CA 1
ATOM 701 C C . PHE A 1 86 ? -14.759 -7.098 4.652 1.00 87.88 86 PHE A C 1
ATOM 703 O O . PHE A 1 86 ? -15.363 -6.843 5.695 1.00 87.88 86 PHE A O 1
ATOM 710 N N . HIS A 1 87 ? -15.251 -6.832 3.443 1.00 83.62 87 HIS A N 1
ATOM 711 C CA . HIS A 1 87 ? -16.575 -6.269 3.207 1.00 83.62 87 HIS A CA 1
ATOM 712 C C . HIS A 1 87 ? -17.678 -7.285 3.544 1.00 83.62 87 HIS A C 1
ATOM 714 O O . HIS A 1 87 ? -18.595 -6.976 4.304 1.00 83.62 87 HIS A O 1
ATOM 720 N N . ILE A 1 88 ? -17.543 -8.539 3.089 1.00 82.94 88 ILE A N 1
ATOM 721 C CA . ILE A 1 88 ? -18.474 -9.633 3.426 1.00 82.94 88 ILE A CA 1
ATOM 722 C C . ILE A 1 88 ? -18.505 -9.867 4.939 1.00 82.94 88 ILE A C 1
ATOM 724 O O . ILE A 1 88 ? -19.580 -9.988 5.526 1.00 82.94 88 ILE A O 1
ATOM 728 N N . LYS A 1 89 ? -17.339 -9.867 5.596 1.00 79.88 89 LYS A N 1
ATOM 729 C CA . LYS A 1 89 ? -17.231 -10.070 7.049 1.00 79.88 89 LYS A CA 1
ATOM 730 C C . LYS A 1 89 ? -17.918 -8.972 7.878 1.00 79.88 89 LYS A C 1
ATOM 732 O O . LYS A 1 89 ? -18.214 -9.198 9.048 1.00 79.88 89 LYS A O 1
ATOM 737 N N . GLN A 1 90 ? -18.165 -7.794 7.302 1.00 71.81 90 GLN A N 1
ATOM 738 C CA . GLN A 1 90 ? -18.661 -6.606 8.011 1.00 71.81 90 GLN A CA 1
ATOM 739 C C . GLN A 1 90 ? -20.080 -6.178 7.611 1.00 71.81 90 GLN A C 1
ATOM 741 O O . GLN A 1 90 ? -20.550 -5.144 8.086 1.00 71.81 90 GLN A O 1
ATOM 746 N N . LYS A 1 91 ? -20.781 -6.976 6.794 1.00 57.12 91 LYS A N 1
ATOM 747 C CA . LYS A 1 91 ? -22.018 -6.607 6.078 1.00 57.12 91 LYS A CA 1
ATOM 748 C C . LYS A 1 91 ? -23.188 -6.089 6.945 1.00 57.12 91 LYS A C 1
ATOM 750 O O . LYS A 1 91 ? -24.103 -5.500 6.388 1.00 57.12 91 LYS A O 1
ATOM 755 N N . ASN A 1 92 ? -23.140 -6.225 8.276 1.00 53.09 92 ASN A N 1
ATOM 756 C CA . ASN A 1 92 ? -24.219 -5.825 9.196 1.00 53.09 92 ASN A CA 1
ATOM 757 C C . ASN A 1 92 ? -23.833 -4.785 10.271 1.00 53.09 92 ASN A C 1
ATOM 759 O O . ASN A 1 92 ? -24.650 -4.494 11.137 1.00 53.09 92 ASN A O 1
ATOM 763 N N . ASN A 1 93 ? -22.621 -4.215 10.243 1.00 58.94 93 ASN A N 1
ATOM 764 C CA . ASN A 1 93 ? -22.167 -3.259 11.263 1.00 58.94 93 ASN A CA 1
ATOM 765 C C . ASN A 1 93 ? -21.772 -1.918 10.626 1.00 58.94 93 ASN A C 1
ATOM 767 O O . ASN A 1 93 ? -20.660 -1.783 10.104 1.00 58.94 93 ASN A O 1
ATOM 771 N N . ASP A 1 94 ? -22.644 -0.906 10.711 1.00 60.50 94 ASP A N 1
ATOM 772 C CA . ASP A 1 94 ? -22.359 0.468 10.261 1.00 60.50 94 ASP A CA 1
ATOM 773 C C . ASP A 1 94 ? -21.463 1.205 11.271 1.00 60.50 94 ASP A C 1
ATOM 775 O O . ASP A 1 94 ? -21.838 2.133 11.984 1.00 60.50 94 ASP A O 1
ATOM 779 N N . THR A 1 95 ? -20.246 0.689 11.396 1.00 76.75 95 THR A N 1
ATOM 780 C CA . THR A 1 95 ? -19.235 1.151 12.341 1.00 76.75 95 THR A CA 1
ATOM 781 C C . THR A 1 95 ? -18.120 1.872 11.598 1.00 76.75 95 THR A C 1
ATOM 783 O O . THR A 1 95 ? -17.867 1.628 10.416 1.00 76.75 95 THR A O 1
ATOM 786 N N . LEU A 1 96 ? -17.397 2.737 12.311 1.00 80.62 96 LEU A N 1
ATOM 787 C CA . LEU A 1 96 ? -16.217 3.442 11.798 1.00 80.62 96 LEU A CA 1
ATOM 788 C C . LEU A 1 96 ? -15.225 2.510 11.078 1.00 80.62 96 LEU A C 1
ATOM 790 O O . LEU A 1 96 ? -14.667 2.857 10.043 1.00 80.62 96 LEU A O 1
ATOM 794 N N . ASN A 1 97 ? -15.062 1.301 11.610 1.00 83.69 97 ASN A N 1
ATOM 795 C CA . ASN A 1 97 ? -14.239 0.227 11.070 1.00 83.69 97 ASN A CA 1
ATOM 796 C C . ASN A 1 97 ? -14.600 -0.135 9.613 1.00 83.69 97 ASN A C 1
ATOM 798 O O . ASN A 1 97 ? -13.719 -0.199 8.758 1.00 83.69 97 ASN A O 1
ATOM 802 N N . ASN A 1 98 ? -15.894 -0.287 9.314 1.00 84.94 98 ASN A N 1
ATOM 803 C CA . ASN A 1 98 ? -16.379 -0.610 7.970 1.00 84.94 98 ASN A CA 1
ATOM 804 C C . ASN A 1 98 ? -16.149 0.561 7.004 1.00 84.94 98 ASN A C 1
ATOM 806 O O . ASN A 1 98 ? -15.678 0.371 5.883 1.00 84.94 98 ASN A O 1
ATOM 810 N N . LYS A 1 99 ? -16.388 1.796 7.468 1.00 87.94 99 LYS A N 1
ATOM 811 C CA . LYS A 1 99 ? -16.117 3.012 6.683 1.00 87.94 99 LYS A CA 1
ATOM 812 C C . LYS A 1 99 ? -14.640 3.110 6.298 1.00 87.94 99 LYS A C 1
ATOM 814 O O . LYS A 1 99 ? -14.341 3.314 5.127 1.00 87.94 99 LYS A O 1
ATOM 819 N N . LEU A 1 100 ? -13.728 2.884 7.245 1.00 90.00 100 LEU A N 1
ATOM 820 C CA . LEU A 1 100 ? -12.285 2.908 6.990 1.00 90.00 100 LEU A CA 1
ATOM 821 C C . LEU A 1 100 ? -11.845 1.816 6.006 1.00 90.00 100 LEU A C 1
ATOM 823 O O . LEU A 1 100 ? -11.092 2.106 5.079 1.00 90.00 100 LEU A O 1
ATOM 827 N N . VAL A 1 101 ? -12.346 0.584 6.148 1.00 91.06 101 VAL A N 1
ATOM 828 C CA . VAL A 1 101 ? -12.049 -0.506 5.201 1.00 91.06 101 VAL A CA 1
ATOM 829 C C . VAL A 1 101 ? -12.545 -0.181 3.791 1.00 91.06 101 VAL A C 1
ATOM 831 O O . VAL A 1 101 ? -11.826 -0.424 2.824 1.00 91.06 101 VAL A O 1
ATOM 834 N N . ASN A 1 102 ? -13.741 0.395 3.655 1.00 91.25 102 ASN A N 1
ATOM 835 C CA . ASN A 1 102 ? -14.283 0.753 2.344 1.00 91.25 102 ASN A CA 1
ATOM 836 C C . ASN A 1 102 ? -13.516 1.911 1.699 1.00 91.25 102 ASN A C 1
ATOM 838 O O . ASN A 1 102 ? -13.183 1.815 0.521 1.00 91.25 102 ASN A O 1
ATOM 842 N N . ILE A 1 103 ? -13.179 2.956 2.464 1.00 92.00 103 ILE A N 1
ATOM 843 C CA . ILE A 1 103 ? -12.359 4.076 1.978 1.00 92.00 103 ILE A CA 1
ATOM 844 C C . ILE A 1 103 ? -11.023 3.553 1.445 1.00 92.00 103 ILE A C 1
ATOM 846 O O . ILE A 1 103 ? -10.672 3.826 0.298 1.00 92.00 103 ILE A O 1
ATOM 850 N N . TRP A 1 104 ? -10.304 2.748 2.230 1.00 94.44 104 TRP A N 1
ATOM 851 C CA . TRP A 1 104 ? -9.013 2.214 1.798 1.00 94.44 104 TRP A CA 1
ATOM 852 C C . TRP A 1 104 ? -9.118 1.218 0.648 1.00 94.44 104 TRP A C 1
ATOM 854 O O . TRP A 1 104 ? -8.276 1.245 -0.246 1.00 94.44 104 TRP A O 1
ATOM 864 N N . GLY A 1 105 ? -10.150 0.375 0.624 1.00 92.75 105 GLY A N 1
ATOM 865 C CA . GLY A 1 105 ? -10.410 -0.515 -0.506 1.00 92.75 105 GLY A CA 1
ATOM 866 C C . GLY A 1 105 ? -10.574 0.254 -1.814 1.00 92.75 105 GLY A C 1
ATOM 867 O O . GLY A 1 105 ? -9.894 -0.044 -2.794 1.00 92.75 105 GLY A O 1
ATOM 868 N N . ILE A 1 106 ? -11.406 1.300 -1.807 1.00 93.56 106 ILE A N 1
ATOM 869 C CA . ILE A 1 106 ? -11.630 2.164 -2.973 1.00 93.56 106 ILE A CA 1
ATOM 870 C C . ILE A 1 106 ? -10.343 2.894 -3.366 1.00 93.56 106 ILE A C 1
ATOM 872 O O . ILE A 1 106 ? -10.010 2.930 -4.547 1.00 93.56 106 ILE A O 1
ATOM 876 N N . ILE A 1 107 ? -9.594 3.439 -2.402 1.00 94.88 107 ILE A N 1
ATOM 877 C CA . ILE A 1 107 ? -8.327 4.137 -2.661 1.00 94.88 107 ILE A CA 1
ATOM 878 C C . ILE A 1 107 ? -7.311 3.207 -3.335 1.00 94.88 107 ILE A C 1
ATOM 880 O O . ILE A 1 107 ? -6.731 3.569 -4.359 1.00 94.88 107 ILE A O 1
ATOM 884 N N . LEU A 1 108 ? -7.098 2.005 -2.798 1.00 93.81 108 LEU A N 1
ATOM 885 C CA . LEU A 1 108 ? -6.091 1.067 -3.302 1.00 93.81 108 LEU A CA 1
ATOM 886 C C . LEU A 1 108 ? -6.473 0.496 -4.673 1.00 93.81 108 LEU A C 1
ATOM 888 O O . LEU A 1 108 ? -5.639 0.455 -5.578 1.00 93.81 108 LEU A O 1
ATOM 892 N N . ILE A 1 109 ? -7.733 0.092 -4.849 1.00 94.19 109 ILE A N 1
ATOM 893 C CA . ILE A 1 109 ? -8.232 -0.453 -6.119 1.00 94.19 109 ILE A CA 1
ATOM 894 C C . ILE A 1 109 ? -8.294 0.656 -7.173 1.00 94.19 109 ILE A C 1
ATOM 896 O O . ILE A 1 109 ? -7.759 0.507 -8.271 1.00 94.19 109 ILE A O 1
ATOM 900 N N . GLY A 1 110 ? -8.899 1.792 -6.823 1.00 93.25 110 GLY A N 1
ATOM 901 C CA . GLY A 1 110 ? -9.077 2.934 -7.712 1.00 93.25 110 GLY A CA 1
ATOM 902 C C . GLY A 1 110 ? -7.747 3.498 -8.197 1.00 93.25 110 GLY A C 1
ATOM 903 O O . GLY A 1 110 ? -7.572 3.666 -9.399 1.00 93.25 110 GLY A O 1
ATOM 904 N N . SER A 1 111 ? -6.779 3.721 -7.301 1.00 92.50 111 SER A N 1
ATOM 905 C CA . SER A 1 111 ? -5.450 4.222 -7.688 1.00 92.50 111 SER A CA 1
ATOM 906 C C . SER A 1 111 ? -4.723 3.290 -8.662 1.00 92.50 111 SER A C 1
ATOM 908 O O . SER A 1 111 ? -4.109 3.776 -9.609 1.00 92.50 111 SER A O 1
ATOM 910 N N . ASN A 1 112 ? -4.843 1.966 -8.506 1.00 91.25 112 ASN A N 1
ATOM 911 C CA . ASN A 1 112 ? -4.255 1.000 -9.441 1.00 91.25 112 ASN A CA 1
ATOM 912 C C . ASN A 1 112 ? -4.939 1.022 -10.812 1.00 91.25 112 ASN A C 1
ATOM 914 O O . ASN A 1 112 ? -4.256 0.997 -11.835 1.00 91.25 112 ASN A O 1
ATOM 918 N N . ILE A 1 113 ? -6.272 1.118 -10.843 1.00 91.75 113 ILE A N 1
ATOM 919 C CA . ILE A 1 113 ? -7.035 1.247 -12.091 1.00 91.75 113 ILE A CA 1
ATOM 920 C C . ILE A 1 113 ? -6.661 2.549 -12.813 1.00 91.75 113 ILE A C 1
ATOM 922 O O . ILE A 1 113 ? -6.346 2.522 -14.001 1.00 91.75 113 ILE A O 1
ATOM 926 N N . PHE A 1 114 ? -6.631 3.682 -12.103 1.00 91.38 114 PHE A N 1
ATOM 927 C CA . PHE A 1 114 ? -6.238 4.971 -12.678 1.00 91.38 114 PHE A CA 1
ATOM 928 C C . PHE A 1 114 ? -4.791 4.976 -13.165 1.00 91.38 114 PHE A C 1
ATOM 930 O O . PHE A 1 114 ? -4.519 5.488 -14.248 1.00 91.38 114 PHE A O 1
ATOM 937 N N . TYR A 1 115 ? -3.870 4.385 -12.402 1.00 90.12 115 TYR A N 1
ATOM 938 C CA . TYR A 1 115 ? -2.480 4.244 -12.821 1.00 90.12 115 TYR A CA 1
ATOM 939 C C . TYR A 1 115 ? -2.374 3.431 -14.114 1.00 90.12 115 TYR A C 1
ATOM 941 O O . TYR A 1 115 ? -1.686 3.849 -15.040 1.00 90.12 115 TYR A O 1
ATOM 949 N N . TRP A 1 116 ? -3.100 2.316 -14.221 1.00 86.69 116 TRP A N 1
ATOM 950 C CA . TRP A 1 116 ? -3.127 1.497 -15.431 1.00 86.69 116 TRP A CA 1
ATOM 951 C C . TRP A 1 116 ? -3.690 2.250 -16.644 1.00 86.69 116 TRP A C 1
ATOM 953 O O . TRP A 1 116 ? -3.053 2.267 -17.697 1.00 86.69 116 TRP A O 1
ATOM 963 N N . PHE A 1 117 ? -4.824 2.945 -16.490 1.00 88.69 117 PHE A N 1
ATOM 964 C CA . PHE A 1 117 ? -5.368 3.800 -17.551 1.00 88.69 117 PHE A CA 1
ATOM 965 C C . PHE A 1 117 ? -4.373 4.879 -17.980 1.00 88.69 117 PHE A C 1
ATOM 967 O O . PHE A 1 117 ? -4.187 5.104 -19.174 1.00 88.69 117 PHE A O 1
ATOM 974 N N . TYR A 1 118 ? -3.696 5.512 -17.020 1.00 88.62 118 TYR A N 1
ATOM 975 C CA . TYR A 1 118 ? -2.679 6.516 -17.312 1.00 88.62 118 TYR A CA 1
ATOM 976 C C . TYR A 1 118 ? -1.531 5.932 -18.143 1.00 88.62 118 TYR A C 1
ATOM 978 O O . TYR A 1 118 ? -1.136 6.539 -19.132 1.00 88.62 118 TYR A O 1
ATOM 986 N N . GLN A 1 119 ? -1.044 4.731 -17.805 1.00 83.25 119 GLN A N 1
ATOM 987 C CA . GLN A 1 119 ? 0.017 4.061 -18.568 1.00 83.25 119 GLN A CA 1
ATOM 988 C C . GLN A 1 119 ? -0.389 3.741 -20.014 1.00 83.25 119 GLN A C 1
ATOM 990 O O . GLN A 1 119 ? 0.451 3.827 -20.903 1.00 83.25 119 GLN A O 1
ATOM 995 N N . ILE A 1 120 ? -1.658 3.406 -20.270 1.00 84.25 120 ILE A N 1
ATOM 996 C CA . ILE A 1 120 ? -2.153 3.126 -21.631 1.00 84.25 120 ILE A CA 1
ATOM 997 C C . ILE A 1 120 ? -2.221 4.392 -22.487 1.00 84.25 120 ILE A C 1
ATOM 999 O O . ILE A 1 120 ? -1.968 4.340 -23.687 1.00 84.25 120 ILE A O 1
ATOM 1003 N N . ILE A 1 121 ? -2.587 5.521 -21.879 1.00 85.75 121 ILE A N 1
ATOM 1004 C CA . ILE A 1 121 ? -2.777 6.794 -22.587 1.00 85.75 121 ILE A CA 1
ATOM 1005 C C . ILE A 1 121 ? -1.432 7.470 -22.894 1.00 85.75 121 ILE A C 1
ATOM 1007 O O . ILE A 1 121 ? -1.356 8.311 -23.792 1.00 85.75 121 ILE A O 1
ATOM 1011 N N . LEU A 1 122 ? -0.364 7.123 -22.166 1.00 82.94 122 LEU A N 1
ATOM 1012 C CA . LEU A 1 122 ? 0.944 7.735 -22.369 1.00 82.94 122 LEU A CA 1
ATOM 1013 C C . LEU A 1 122 ? 1.474 7.486 -23.793 1.00 82.94 122 LEU A C 1
ATOM 1015 O O . LEU A 1 122 ? 1.500 6.344 -24.258 1.00 82.94 122 LEU A O 1
ATOM 1019 N N . PRO A 1 123 ? 1.949 8.538 -24.484 1.00 79.50 123 PRO A N 1
ATOM 1020 C CA . PRO A 1 123 ? 2.516 8.393 -25.814 1.00 79.50 123 PRO A CA 1
ATOM 1021 C C . PRO A 1 123 ? 3.802 7.564 -25.767 1.00 79.50 123 PRO A C 1
ATOM 1023 O O . PRO A 1 123 ? 4.664 7.757 -24.907 1.00 79.50 123 PRO A O 1
ATOM 1026 N N . ILE A 1 124 ? 3.947 6.663 -26.736 1.00 75.62 124 ILE A N 1
ATOM 1027 C CA . ILE A 1 124 ? 5.140 5.830 -26.891 1.00 75.62 124 ILE A CA 1
ATOM 1028 C C . ILE A 1 124 ? 6.247 6.684 -27.514 1.00 75.62 124 ILE A C 1
ATOM 1030 O O . ILE A 1 124 ? 6.079 7.245 -28.596 1.00 75.62 124 ILE A O 1
ATOM 1034 N N . GLY A 1 125 ? 7.394 6.782 -26.846 1.00 72.06 125 GLY A N 1
ATOM 1035 C CA . GLY A 1 125 ? 8.552 7.509 -27.359 1.00 72.06 125 GLY A CA 1
ATOM 1036 C C . GLY A 1 125 ? 9.616 7.746 -26.294 1.00 72.06 125 GLY A C 1
ATOM 1037 O O . GLY A 1 125 ? 9.407 7.471 -25.117 1.00 72.06 125 GLY A O 1
ATOM 1038 N N . ASN A 1 126 ? 10.764 8.278 -26.711 1.00 75.69 126 ASN A N 1
ATOM 1039 C CA . ASN A 1 126 ? 11.901 8.557 -25.831 1.00 75.69 126 ASN A CA 1
ATOM 1040 C C . ASN A 1 126 ? 12.247 10.054 -25.842 1.00 75.69 126 ASN A C 1
ATOM 1042 O O . ASN A 1 126 ? 13.322 10.459 -26.277 1.00 75.69 126 ASN A O 1
ATOM 1046 N N . ASN A 1 127 ? 11.292 10.886 -25.424 1.00 84.31 127 ASN A N 1
ATOM 1047 C CA . ASN A 1 127 ? 11.497 12.324 -25.238 1.00 84.31 127 ASN A CA 1
ATOM 1048 C C . ASN A 1 127 ? 11.532 12.652 -23.735 1.00 84.31 127 ASN A C 1
ATOM 1050 O O . ASN A 1 127 ? 10.884 11.977 -22.933 1.00 84.31 127 ASN A O 1
ATOM 1054 N N . SER A 1 128 ? 12.252 13.705 -23.346 1.00 80.31 128 SER A N 1
ATOM 1055 C CA . SER A 1 128 ? 12.357 14.184 -21.962 1.00 80.31 128 SER A CA 1
ATOM 1056 C C . SER A 1 128 ? 10.986 14.434 -21.323 1.00 80.31 128 SER A C 1
ATOM 1058 O O . SER A 1 128 ? 10.774 14.065 -20.170 1.00 80.31 128 SER A O 1
ATOM 1060 N N . ILE A 1 129 ? 10.032 14.962 -22.095 1.00 83.25 129 ILE A N 1
ATOM 1061 C CA . ILE A 1 129 ? 8.645 15.191 -21.660 1.00 83.25 129 ILE A CA 1
ATOM 1062 C C . ILE A 1 129 ? 7.940 13.867 -21.332 1.00 83.25 129 ILE A C 1
ATOM 1064 O O . ILE A 1 129 ? 7.295 13.749 -20.294 1.00 83.25 129 ILE A O 1
ATOM 1068 N N . ILE A 1 130 ? 8.100 12.846 -22.180 1.00 81.06 130 ILE A N 1
ATOM 1069 C CA . ILE A 1 130 ? 7.492 11.520 -21.978 1.00 81.06 130 ILE A CA 1
ATOM 1070 C C . ILE A 1 130 ? 8.102 10.852 -20.742 1.00 81.06 130 ILE A C 1
ATOM 1072 O O . ILE A 1 130 ? 7.377 10.367 -19.876 1.00 81.06 130 ILE A O 1
ATOM 1076 N N . ASN A 1 131 ? 9.427 10.920 -20.595 1.00 76.44 131 ASN A N 1
ATOM 1077 C CA . ASN A 1 131 ? 10.128 10.403 -19.420 1.00 76.44 131 ASN A CA 1
ATOM 1078 C C . ASN A 1 131 ? 9.693 11.111 -18.124 1.00 76.44 131 ASN A C 1
ATOM 1080 O O . ASN A 1 131 ? 9.612 10.475 -17.073 1.00 76.44 131 ASN A O 1
ATOM 1084 N N . MET A 1 132 ? 9.380 12.409 -18.184 1.00 79.06 132 MET A N 1
ATOM 1085 C CA . MET A 1 132 ? 8.817 13.147 -17.052 1.00 79.06 132 MET A CA 1
ATOM 1086 C C . MET A 1 132 ? 7.390 12.683 -16.727 1.00 79.06 132 MET A C 1
ATOM 1088 O O . MET A 1 132 ? 7.096 12.410 -15.564 1.00 79.06 132 MET A O 1
ATOM 1092 N N . LEU A 1 133 ? 6.525 12.522 -17.732 1.00 83.19 133 LEU A N 1
ATOM 1093 C CA . LEU A 1 133 ? 5.147 12.044 -17.555 1.00 83.19 133 LEU A CA 1
ATOM 1094 C C . LEU A 1 133 ? 5.091 10.633 -16.944 1.00 83.19 133 LEU A C 1
ATOM 1096 O O . LEU A 1 133 ? 4.341 10.396 -15.997 1.00 83.19 133 LEU A O 1
ATOM 1100 N N . VAL A 1 134 ? 5.952 9.716 -17.399 1.00 79.06 134 VAL A N 1
ATOM 1101 C CA . VAL A 1 134 ? 6.084 8.363 -16.824 1.00 79.06 134 VAL A CA 1
ATOM 1102 C C . VAL A 1 134 ? 6.448 8.417 -15.335 1.00 79.06 134 VAL A C 1
ATOM 1104 O O . VAL A 1 134 ? 5.934 7.630 -14.541 1.00 79.06 134 VAL A O 1
ATOM 1107 N N . ARG A 1 135 ? 7.301 9.363 -14.921 1.00 77.06 135 ARG A N 1
ATOM 1108 C CA . ARG A 1 135 ? 7.668 9.542 -13.504 1.00 77.06 135 ARG A CA 1
ATOM 1109 C C . ARG A 1 135 ? 6.526 10.140 -12.687 1.00 77.06 135 ARG A C 1
ATOM 1111 O O . ARG A 1 135 ? 6.260 9.668 -11.582 1.00 77.06 135 ARG A O 1
ATOM 1118 N N . VAL A 1 136 ? 5.824 11.131 -13.236 1.00 84.56 136 VAL A N 1
ATOM 1119 C CA . VAL A 1 136 ? 4.646 11.754 -12.608 1.00 84.56 136 VAL A CA 1
ATOM 1120 C C . VAL A 1 136 ? 3.520 10.740 -12.399 1.00 84.56 136 VAL A C 1
ATOM 1122 O O . VAL A 1 136 ? 2.796 10.850 -11.412 1.00 84.56 136 VAL A O 1
ATOM 1125 N N . ALA A 1 137 ? 3.428 9.695 -13.228 1.00 85.31 137 ALA A N 1
ATOM 1126 C CA . ALA A 1 137 ? 2.470 8.603 -13.047 1.00 85.31 137 ALA A CA 1
ATOM 1127 C C . ALA A 1 137 ? 2.492 8.008 -11.628 1.00 85.31 137 ALA A C 1
ATOM 1129 O O . ALA A 1 137 ? 1.457 7.603 -11.107 1.00 85.31 137 ALA A O 1
ATOM 1130 N N . GLN A 1 138 ? 3.654 7.975 -10.965 1.00 83.88 138 GLN A N 1
ATOM 1131 C CA . GLN A 1 138 ? 3.773 7.440 -9.605 1.00 83.88 138 GLN A CA 1
ATOM 1132 C C . GLN A 1 138 ? 3.016 8.280 -8.562 1.00 83.88 138 GLN A C 1
ATOM 1134 O O . GLN A 1 138 ? 2.615 7.750 -7.526 1.00 83.88 138 GLN A O 1
ATOM 1139 N N . LEU A 1 139 ? 2.745 9.562 -8.840 1.00 89.12 139 LEU A N 1
ATOM 1140 C CA . LEU A 1 139 ? 1.913 10.408 -7.980 1.00 89.12 139 LEU A CA 1
ATOM 1141 C C . LEU A 1 139 ? 0.458 9.931 -7.918 1.00 89.12 139 LEU A C 1
ATOM 1143 O O . LEU A 1 139 ? -0.190 10.136 -6.896 1.00 89.12 139 LEU A O 1
ATOM 1147 N N . ILE A 1 140 ? -0.030 9.237 -8.953 1.00 90.62 140 ILE A N 1
ATOM 1148 C CA . ILE A 1 140 ? 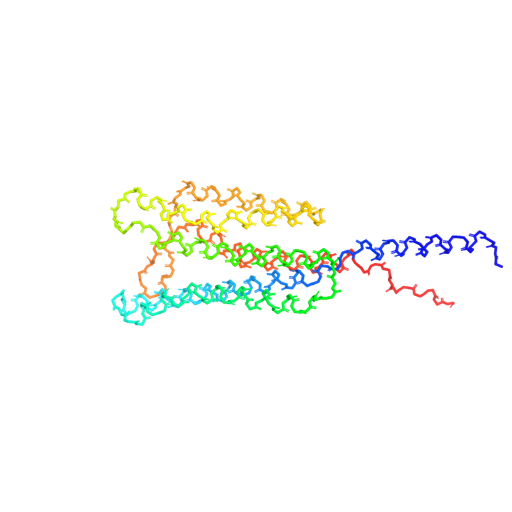-1.380 8.648 -8.986 1.00 90.62 140 ILE A CA 1
ATOM 1149 C C . ILE A 1 140 ? -1.528 7.555 -7.920 1.00 90.62 140 ILE A C 1
ATOM 1151 O O . ILE A 1 140 ? -2.613 7.363 -7.380 1.00 90.62 140 ILE A O 1
ATOM 1155 N N . LEU A 1 141 ? -0.437 6.863 -7.581 1.00 90.12 141 LEU A N 1
ATOM 1156 C CA . LEU A 1 141 ? -0.413 5.865 -6.511 1.00 90.12 141 LEU A CA 1
ATOM 1157 C C . LEU A 1 141 ? -0.126 6.502 -5.147 1.00 90.12 141 LEU A C 1
ATOM 1159 O O . LEU A 1 141 ? -0.708 6.103 -4.145 1.00 90.12 141 LEU A O 1
ATOM 1163 N N . PHE A 1 142 ? 0.756 7.500 -5.101 1.00 92.69 142 PHE A N 1
ATOM 1164 C CA . PHE A 1 142 ? 1.184 8.136 -3.856 1.00 92.69 142 PHE A CA 1
ATOM 1165 C C . PHE A 1 142 ? 0.126 9.065 -3.238 1.00 92.69 142 PHE A C 1
ATOM 1167 O O . PHE A 1 142 ? -0.158 8.956 -2.047 1.00 92.69 142 PHE A O 1
ATOM 1174 N N . LEU A 1 143 ? -0.475 9.969 -4.020 1.00 93.31 143 LEU A N 1
ATOM 1175 C CA . LEU A 1 143 ? -1.394 10.983 -3.485 1.00 93.31 143 LEU A CA 1
ATOM 1176 C C . LEU A 1 143 ? -2.610 10.368 -2.775 1.00 93.31 143 LEU A C 1
ATOM 1178 O O . LEU A 1 143 ? -2.896 10.783 -1.651 1.00 93.31 143 LEU A O 1
ATOM 1182 N N . PRO A 1 144 ? -3.303 9.361 -3.346 1.00 93.75 144 PRO A N 1
ATOM 1183 C CA . PRO A 1 144 ? -4.432 8.737 -2.664 1.00 93.75 144 PRO A CA 1
ATOM 1184 C C . PRO A 1 144 ? -4.042 8.059 -1.347 1.00 93.75 144 PRO A C 1
ATOM 1186 O O . PRO A 1 144 ? -4.851 8.026 -0.426 1.00 93.75 144 PRO A O 1
ATOM 1189 N N . VAL A 1 145 ? -2.810 7.552 -1.232 1.00 92.94 145 VAL A N 1
ATOM 1190 C CA . VAL A 1 145 ? -2.303 6.923 -0.003 1.00 92.94 145 VAL A CA 1
ATOM 1191 C C . VAL A 1 145 ? -2.148 7.956 1.109 1.00 92.94 145 VAL A C 1
ATOM 1193 O O . VAL A 1 145 ? -2.636 7.714 2.208 1.00 92.94 145 VAL A O 1
ATOM 1196 N N . VAL A 1 146 ? -1.561 9.120 0.812 1.00 93.88 146 VAL A N 1
ATOM 1197 C CA . VAL A 1 146 ? -1.445 10.231 1.776 1.00 93.88 146 VAL A CA 1
ATOM 1198 C C . VAL A 1 146 ? -2.826 10.764 2.159 1.00 93.88 146 VAL A C 1
ATOM 1200 O O . VAL A 1 146 ? -3.145 10.942 3.328 1.00 93.88 146 VAL A O 1
ATOM 1203 N N . VAL A 1 147 ? -3.720 10.959 1.185 1.00 93.81 147 VAL A N 1
ATOM 1204 C CA . VAL A 1 147 ? -5.098 11.381 1.486 1.00 93.81 147 VAL A CA 1
ATOM 1205 C C . VAL A 1 147 ? -5.801 10.350 2.378 1.00 93.81 147 VAL A C 1
ATOM 1207 O O . VAL A 1 147 ? -6.453 10.722 3.353 1.00 93.81 147 VAL A O 1
ATOM 1210 N N . GLY A 1 148 ? -5.633 9.056 2.097 1.00 92.69 148 GLY A N 1
ATOM 1211 C CA . GLY A 1 148 ? -6.150 7.972 2.931 1.00 92.69 148 GLY A CA 1
ATOM 1212 C C . GLY A 1 148 ? -5.575 7.984 4.349 1.00 92.69 148 GLY A C 1
ATOM 1213 O O . GLY A 1 148 ? -6.322 7.785 5.312 1.00 92.69 148 GLY A O 1
ATOM 1214 N N . GLY A 1 149 ? -4.276 8.256 4.495 1.00 92.12 149 GLY A N 1
ATOM 1215 C CA . GLY A 1 149 ? -3.583 8.393 5.776 1.00 92.12 149 GLY A CA 1
ATOM 1216 C C . GLY A 1 149 ? -4.143 9.537 6.618 1.00 92.12 149 GLY A C 1
ATOM 1217 O O . GLY A 1 149 ? -4.576 9.306 7.750 1.00 92.12 149 GLY A O 1
ATOM 1218 N N . ILE A 1 150 ? -4.257 10.733 6.036 1.00 92.62 150 ILE A N 1
ATOM 1219 C CA . ILE A 1 150 ? -4.858 11.912 6.679 1.00 92.62 150 ILE A CA 1
ATOM 1220 C C . ILE A 1 150 ? -6.309 11.639 7.092 1.00 92.62 150 ILE A C 1
ATOM 1222 O O . ILE A 1 150 ? -6.675 11.878 8.244 1.00 92.62 150 ILE A O 1
ATOM 1226 N N . VAL A 1 151 ? -7.141 11.105 6.188 1.00 91.75 151 VAL A N 1
ATOM 1227 C CA . VAL A 1 151 ? -8.547 10.778 6.491 1.00 91.75 151 VAL A CA 1
ATOM 1228 C C . VAL A 1 151 ? -8.629 9.784 7.650 1.00 91.75 151 VAL A C 1
ATOM 1230 O O . VAL A 1 151 ? -9.428 9.969 8.567 1.00 91.75 151 VAL A O 1
ATOM 1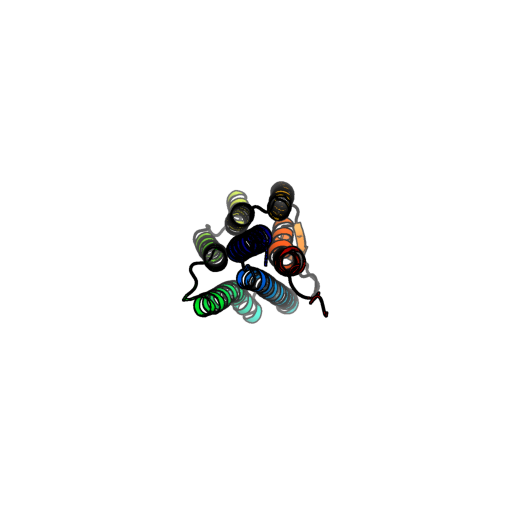233 N N . THR A 1 152 ? -7.762 8.771 7.659 1.00 89.44 152 THR A N 1
ATOM 1234 C CA . THR A 1 152 ? -7.681 7.796 8.755 1.00 89.44 152 THR A CA 1
ATOM 1235 C C . THR A 1 152 ? -7.308 8.470 10.066 1.00 89.44 152 THR A C 1
ATOM 1237 O O . THR A 1 152 ? -7.982 8.259 11.071 1.00 89.44 152 THR A O 1
ATOM 1240 N N . ALA A 1 153 ? -6.277 9.313 10.068 1.00 87.81 153 ALA A N 1
ATOM 1241 C CA . ALA A 1 153 ? -5.831 10.009 11.264 1.00 87.81 153 ALA A CA 1
ATOM 1242 C C . ALA A 1 153 ? -6.924 10.919 11.846 1.00 87.81 153 ALA A C 1
ATOM 1244 O O . ALA A 1 153 ? -7.153 10.908 13.055 1.00 87.81 153 ALA A O 1
ATOM 1245 N N . VAL A 1 154 ? -7.658 11.645 10.996 1.00 85.94 154 VAL A N 1
ATOM 1246 C CA . VAL A 1 154 ? -8.783 12.497 11.413 1.00 85.94 154 VAL A CA 1
ATOM 1247 C C . VAL A 1 154 ? -9.935 11.662 11.977 1.00 85.94 154 VAL A C 1
ATOM 1249 O O . VAL A 1 154 ? -10.463 11.981 13.043 1.00 85.94 154 VAL A O 1
ATOM 1252 N N . MET A 1 155 ? -10.309 10.568 11.306 1.00 84.31 155 MET A N 1
ATOM 1253 C CA . MET A 1 155 ? -11.400 9.687 11.745 1.00 84.31 155 MET A CA 1
ATOM 1254 C C . MET A 1 155 ? -11.094 8.979 13.071 1.00 84.31 155 MET A C 1
ATOM 1256 O O . MET A 1 155 ? -11.999 8.780 13.883 1.00 84.31 155 MET A O 1
ATOM 1260 N N . LEU A 1 156 ? -9.828 8.622 13.300 1.00 83.38 156 LEU A N 1
ATOM 1261 C CA . LEU A 1 156 ? -9.361 7.997 14.540 1.00 83.38 156 LEU A CA 1
ATOM 1262 C C . LEU A 1 156 ? -8.967 9.012 15.622 1.00 83.38 156 LEU A C 1
ATOM 1264 O O . LEU A 1 156 ? -8.762 8.620 16.768 1.00 83.38 156 LEU A O 1
ATOM 1268 N N . LYS A 1 157 ? -8.877 10.304 15.274 1.00 83.62 157 LYS A N 1
ATOM 1269 C CA . LYS A 1 157 ? -8.297 11.369 16.109 1.00 83.62 157 LYS A CA 1
ATOM 1270 C C . LYS A 1 157 ? -6.894 11.010 16.621 1.00 83.62 157 LYS A C 1
ATOM 1272 O O . LYS A 1 157 ? -6.548 11.300 17.764 1.00 83.62 157 LYS A O 1
ATOM 1277 N N . ASP A 1 158 ? -6.097 10.368 15.771 1.00 82.81 158 ASP A N 1
ATOM 1278 C CA . ASP A 1 158 ? -4.777 9.850 16.120 1.00 82.81 158 ASP A CA 1
ATOM 1279 C C . ASP A 1 158 ? -3.669 10.700 15.490 1.00 82.81 158 ASP A C 1
ATOM 1281 O O . ASP A 1 158 ? -3.407 10.649 14.284 1.00 82.81 158 ASP A O 1
ATOM 1285 N N . ILE A 1 159 ? -2.999 11.485 16.333 1.00 85.94 159 ILE A N 1
ATOM 1286 C CA . ILE A 1 159 ? -1.916 12.373 15.911 1.00 85.94 159 ILE A CA 1
ATOM 1287 C C . ILE A 1 159 ? -0.659 11.609 15.477 1.00 85.94 159 ILE A C 1
ATOM 1289 O O . ILE A 1 159 ? 0.111 12.120 14.668 1.00 85.94 159 ILE A O 1
ATOM 1293 N N . ILE A 1 160 ? -0.447 10.383 15.966 1.00 88.38 160 ILE A N 1
ATOM 1294 C CA . ILE A 1 160 ? 0.740 9.590 15.625 1.00 88.38 160 ILE A CA 1
ATOM 1295 C C . ILE A 1 160 ? 0.652 9.138 14.168 1.00 88.38 160 ILE A C 1
ATOM 1297 O O . ILE A 1 160 ? 1.629 9.263 13.430 1.00 88.38 160 ILE A O 1
ATOM 1301 N N . ILE A 1 161 ? -0.527 8.680 13.735 1.00 88.06 161 ILE A N 1
ATOM 1302 C CA . ILE A 1 161 ? -0.770 8.310 12.332 1.00 88.06 161 ILE A CA 1
ATOM 1303 C C . ILE A 1 161 ? -0.608 9.535 11.427 1.00 88.06 161 ILE A C 1
ATOM 1305 O O . ILE A 1 161 ? 0.030 9.427 10.383 1.00 88.06 161 ILE A O 1
ATOM 1309 N N . LEU A 1 162 ? -1.108 10.703 11.850 1.00 91.56 162 LEU A N 1
ATOM 1310 C CA . LEU A 1 162 ? -0.962 11.948 11.090 1.00 91.56 162 LEU A CA 1
ATOM 1311 C C . LEU A 1 162 ? 0.508 12.346 10.908 1.00 91.56 162 LEU A C 1
ATOM 1313 O O . LEU A 1 162 ? 0.936 12.637 9.795 1.00 91.56 162 LEU A O 1
ATOM 1317 N N . ILE A 1 163 ? 1.289 12.352 11.993 1.00 92.12 163 ILE A N 1
ATOM 1318 C CA . ILE A 1 163 ? 2.714 12.707 11.95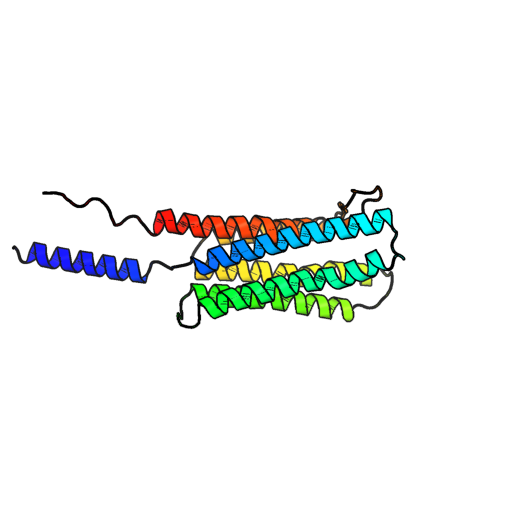3 1.00 92.12 163 ILE A CA 1
ATOM 1319 C C . ILE A 1 163 ? 3.483 11.726 11.066 1.00 92.12 163 ILE A C 1
ATOM 1321 O O . ILE A 1 163 ? 4.325 12.148 10.274 1.00 92.12 163 ILE A O 1
ATOM 1325 N N . PHE A 1 164 ? 3.190 10.429 11.178 1.00 92.56 164 PHE A N 1
ATOM 1326 C CA . PHE A 1 164 ? 3.827 9.404 10.357 1.00 92.56 164 PHE A CA 1
ATOM 1327 C C . PHE A 1 164 ? 3.528 9.594 8.865 1.00 92.56 164 PHE A C 1
ATOM 1329 O O . PHE A 1 164 ? 4.446 9.538 8.049 1.00 92.56 164 PHE A O 1
ATOM 1336 N N . ASP A 1 165 ? 2.272 9.871 8.514 1.00 92.88 165 ASP A N 1
ATOM 1337 C CA . ASP A 1 165 ? 1.845 10.072 7.129 1.00 92.88 165 ASP A CA 1
ATOM 1338 C C . ASP A 1 165 ? 2.421 11.361 6.518 1.00 92.88 165 ASP A C 1
ATOM 1340 O O . ASP A 1 165 ? 2.958 11.342 5.412 1.00 92.88 165 ASP A O 1
ATOM 1344 N N . ILE A 1 166 ? 2.435 12.467 7.273 1.00 93.56 166 ILE A N 1
ATOM 1345 C CA . ILE A 1 166 ? 3.090 13.717 6.851 1.00 93.56 166 ILE A CA 1
ATOM 1346 C C . ILE A 1 166 ? 4.601 13.512 6.690 1.00 93.56 166 ILE A C 1
ATOM 1348 O O . ILE A 1 166 ? 5.184 13.948 5.696 1.00 93.56 166 ILE A O 1
ATOM 1352 N N . GLY A 1 167 ? 5.245 12.831 7.642 1.00 93.31 167 GLY A N 1
ATOM 1353 C CA . GLY A 1 167 ? 6.671 12.513 7.572 1.00 93.31 167 GLY A CA 1
ATOM 1354 C C . GLY A 1 167 ? 7.010 11.674 6.340 1.00 93.31 167 GLY A C 1
ATOM 1355 O O . GLY A 1 167 ? 7.971 11.976 5.629 1.00 93.31 167 GLY A O 1
ATOM 1356 N N . PHE A 1 168 ? 6.182 10.671 6.036 1.00 93.38 168 PHE A N 1
ATOM 1357 C CA . PHE A 1 168 ? 6.281 9.893 4.806 1.00 93.38 168 PHE A CA 1
ATOM 1358 C C . PHE A 1 168 ? 6.096 10.763 3.558 1.00 93.38 168 PHE A C 1
ATOM 1360 O O . PHE A 1 168 ? 6.905 10.673 2.636 1.00 93.38 168 PHE A O 1
ATOM 1367 N N . ALA A 1 169 ? 5.086 11.634 3.531 1.00 93.88 169 ALA A N 1
ATOM 1368 C CA . ALA A 1 169 ? 4.817 12.492 2.385 1.00 93.88 169 ALA A CA 1
ATOM 1369 C C . ALA A 1 169 ? 5.987 13.443 2.084 1.00 93.88 169 ALA A C 1
ATOM 1371 O O . ALA A 1 169 ? 6.407 13.557 0.931 1.00 93.88 169 ALA A O 1
ATOM 1372 N N . ILE A 1 170 ? 6.564 14.069 3.115 1.00 93.50 170 ILE A N 1
ATOM 1373 C CA . ILE A 1 170 ? 7.747 14.933 2.984 1.00 93.50 170 ILE A CA 1
ATOM 1374 C C . ILE A 1 170 ? 8.941 14.132 2.457 1.00 93.50 170 ILE A C 1
ATOM 1376 O O . ILE A 1 170 ? 9.592 14.556 1.499 1.00 93.50 170 ILE A O 1
ATOM 1380 N N . ALA A 1 171 ? 9.212 12.960 3.043 1.00 91.88 171 ALA A N 1
ATOM 1381 C CA . ALA A 1 171 ? 10.304 12.097 2.603 1.00 91.88 171 ALA A CA 1
ATOM 1382 C C . ALA A 1 171 ? 10.131 11.673 1.135 1.00 91.88 171 ALA A C 1
ATOM 1384 O O . ALA A 1 171 ? 11.075 11.757 0.348 1.00 91.88 171 ALA A O 1
ATOM 1385 N N . TYR A 1 172 ? 8.918 11.282 0.738 1.00 91.81 172 TYR A N 1
ATOM 1386 C CA . TYR A 1 172 ? 8.611 10.904 -0.635 1.00 91.81 172 TYR A CA 1
ATOM 1387 C C . TYR A 1 172 ? 8.809 12.072 -1.608 1.00 91.81 172 TYR A C 1
ATOM 1389 O O . TYR A 1 172 ? 9.454 11.888 -2.638 1.00 91.81 172 TYR A O 1
ATOM 1397 N N . ILE A 1 173 ? 8.310 13.273 -1.289 1.00 90.81 173 ILE A N 1
ATOM 1398 C CA . ILE A 1 173 ? 8.459 14.462 -2.145 1.00 90.81 173 ILE A CA 1
ATOM 1399 C C . ILE A 1 173 ? 9.936 14.822 -2.316 1.00 90.81 173 ILE A C 1
ATOM 1401 O O . ILE A 1 173 ? 10.372 15.086 -3.435 1.00 90.81 173 ILE A O 1
ATOM 1405 N N . PHE A 1 174 ? 10.728 14.772 -1.242 1.00 90.56 174 PHE A N 1
ATOM 1406 C CA . PHE A 1 174 ? 12.166 15.028 -1.324 1.00 90.56 174 PHE A CA 1
ATOM 1407 C C . PHE A 1 174 ? 12.865 14.046 -2.277 1.00 90.56 174 PHE A C 1
ATOM 1409 O O . PHE A 1 174 ? 13.668 14.447 -3.121 1.00 90.56 174 PHE A O 1
ATOM 1416 N N . LEU A 1 175 ? 12.513 12.758 -2.203 1.00 88.50 175 LEU A N 1
ATOM 1417 C CA . LEU A 1 175 ? 13.041 11.736 -3.109 1.00 88.50 175 LEU A CA 1
ATOM 1418 C C . LEU A 1 175 ? 12.531 11.887 -4.546 1.00 88.50 175 LEU A C 1
ATOM 1420 O O . LEU A 1 175 ? 13.284 11.633 -5.486 1.00 88.50 175 LEU A O 1
ATOM 1424 N N . PHE A 1 176 ? 11.277 12.305 -4.720 1.00 86.81 176 PHE A N 1
ATOM 1425 C CA . PHE A 1 176 ? 10.666 12.556 -6.021 1.00 86.81 176 PHE A CA 1
ATOM 1426 C C . PHE A 1 176 ? 11.365 13.714 -6.745 1.00 86.81 176 PHE A C 1
ATOM 1428 O O . PHE A 1 176 ? 11.778 13.555 -7.892 1.00 86.81 176 PHE A O 1
ATOM 1435 N N . VAL A 1 177 ? 11.583 14.839 -6.053 1.00 85.38 177 VAL A N 1
ATOM 1436 C CA . VAL A 1 177 ? 12.309 16.009 -6.584 1.00 85.38 177 VAL A CA 1
ATOM 1437 C C . VAL A 1 177 ? 13.780 15.684 -6.834 1.00 85.38 177 VAL A C 1
ATOM 1439 O O . VAL A 1 177 ? 14.348 16.123 -7.829 1.00 85.38 177 VAL A O 1
ATOM 1442 N N . GLY A 1 178 ? 14.400 14.877 -5.969 1.00 80.75 178 GLY A N 1
ATOM 1443 C CA . GLY A 1 178 ? 15.797 14.478 -6.125 1.00 80.75 178 GLY A CA 1
ATOM 1444 C C . GLY A 1 178 ? 16.076 13.611 -7.358 1.00 80.75 178 GLY A C 1
ATOM 1445 O O . GLY A 1 178 ? 17.239 13.483 -7.733 1.00 80.75 178 GLY A O 1
ATOM 1446 N N . MET A 1 179 ? 15.048 12.999 -7.966 1.00 75.88 179 MET A N 1
ATOM 1447 C CA . MET A 1 179 ? 15.124 12.154 -9.173 1.00 75.88 179 MET A CA 1
ATOM 1448 C C . MET A 1 179 ? 16.239 11.092 -9.148 1.00 75.88 179 MET A C 1
ATOM 1450 O O . MET A 1 179 ? 16.707 10.644 -10.197 1.00 75.88 179 MET A O 1
ATOM 1454 N N . LYS A 1 180 ? 16.665 10.667 -7.952 1.00 80.00 180 LYS A N 1
ATOM 1455 C CA . LYS A 1 180 ? 17.742 9.691 -7.787 1.00 80.00 180 LYS A CA 1
ATOM 1456 C C . LYS A 1 180 ? 17.240 8.301 -8.147 1.00 80.00 180 LYS A C 1
ATOM 1458 O O . LYS A 1 180 ? 16.172 7.876 -7.709 1.00 80.00 180 LYS A O 1
ATOM 1463 N N . GLU A 1 181 ? 18.046 7.580 -8.906 1.00 80.44 181 GLU A N 1
ATOM 1464 C CA . GLU A 1 181 ? 17.818 6.182 -9.253 1.00 80.44 181 GLU A CA 1
ATOM 1465 C C . GLU A 1 181 ? 18.860 5.315 -8.564 1.00 80.44 181 GLU A C 1
ATOM 1467 O O . GLU A 1 181 ? 20.013 5.723 -8.409 1.00 80.44 181 GLU A O 1
ATOM 1472 N N . ILE A 1 182 ? 18.463 4.109 -8.174 1.00 77.44 182 ILE A N 1
ATOM 1473 C CA . ILE A 1 182 ? 19.394 3.096 -7.684 1.00 77.44 182 ILE A CA 1
ATOM 1474 C C . ILE A 1 182 ? 19.238 1.812 -8.478 1.00 77.44 182 ILE A C 1
ATOM 1476 O O . ILE A 1 182 ? 18.171 1.522 -9.022 1.00 77.44 182 ILE A O 1
ATOM 1480 N N . ALA A 1 183 ? 20.315 1.035 -8.528 1.00 72.25 183 ALA A N 1
ATOM 1481 C CA . ALA A 1 183 ? 20.260 -0.320 -9.043 1.00 72.25 183 ALA A CA 1
ATOM 1482 C C . ALA A 1 183 ? 19.350 -1.171 -8.143 1.00 72.25 183 ALA A C 1
ATOM 1484 O O . ALA A 1 183 ? 19.559 -1.268 -6.934 1.00 72.25 183 ALA A O 1
ATOM 1485 N N . TYR A 1 184 ? 18.339 -1.778 -8.747 1.00 65.94 184 TYR A N 1
ATOM 1486 C CA . TYR A 1 184 ? 17.358 -2.658 -8.130 1.00 65.94 184 TYR A CA 1
ATOM 1487 C C . TYR A 1 184 ? 17.303 -3.969 -8.922 1.00 65.94 184 TYR A C 1
ATOM 1489 O O . TYR A 1 184 ? 17.560 -3.979 -10.125 1.00 65.94 184 TYR A O 1
ATOM 1497 N N . GLY A 1 185 ? 17.007 -5.091 -8.260 1.00 57.47 185 GLY A N 1
ATOM 1498 C CA . GLY A 1 185 ? 16.970 -6.395 -8.935 1.00 57.47 185 GLY A CA 1
ATOM 1499 C C . GLY A 1 185 ? 18.328 -6.803 -9.513 1.00 57.47 185 GLY A C 1
ATOM 1500 O O . GLY A 1 185 ? 18.421 -7.224 -10.658 1.00 57.47 185 GLY A O 1
ATOM 1501 N N . THR A 1 186 ? 19.402 -6.646 -8.736 1.00 64.00 186 THR A N 1
ATOM 1502 C CA . THR A 1 186 ? 20.777 -6.998 -9.140 1.00 64.00 186 THR A CA 1
ATOM 1503 C C . THR A 1 186 ? 21.050 -8.503 -9.142 1.00 64.00 186 THR A C 1
ATOM 1505 O O . THR A 1 186 ? 22.111 -8.938 -9.593 1.00 64.00 186 THR A O 1
ATOM 1508 N N . ILE A 1 187 ? 20.104 -9.313 -8.659 1.00 56.38 187 ILE A N 1
ATOM 1509 C CA . ILE A 1 187 ? 20.190 -10.773 -8.698 1.00 56.38 187 ILE A CA 1
ATOM 1510 C C . ILE A 1 187 ? 20.160 -11.186 -10.180 1.00 56.38 187 ILE A C 1
ATOM 1512 O O . ILE A 1 187 ? 19.150 -11.010 -10.857 1.00 56.38 187 ILE A O 1
ATOM 1516 N N . GLY A 1 188 ? 21.291 -11.668 -10.707 1.00 52.53 188 GLY A N 1
ATOM 1517 C CA . GLY A 1 188 ? 21.451 -12.032 -12.124 1.00 52.53 188 GLY A CA 1
ATOM 1518 C C . GLY A 1 188 ? 22.336 -11.101 -12.970 1.00 52.53 188 GLY A C 1
ATOM 1519 O O . GLY A 1 188 ? 22.542 -11.394 -14.139 1.00 52.53 188 GLY A O 1
ATOM 1520 N N . GLY A 1 189 ? 22.907 -10.027 -12.406 1.00 52.44 189 GLY A N 1
ATOM 1521 C CA . GLY A 1 189 ? 24.093 -9.360 -12.976 1.00 52.44 189 GLY A CA 1
ATOM 1522 C C . GLY A 1 189 ? 23.909 -7.941 -13.529 1.00 52.44 189 GLY A C 1
ATOM 1523 O O . GLY A 1 189 ? 24.838 -7.146 -13.409 1.00 52.44 189 GLY A O 1
ATOM 1524 N N . ILE A 1 190 ? 22.738 -7.564 -14.057 1.00 58.81 190 ILE A N 1
ATOM 1525 C CA . ILE A 1 190 ? 22.475 -6.187 -14.520 1.00 58.81 190 ILE A CA 1
ATOM 1526 C C . ILE A 1 190 ? 21.382 -5.580 -13.639 1.00 58.81 190 ILE A C 1
ATOM 1528 O O . ILE A 1 190 ? 20.225 -5.984 -13.663 1.00 58.81 190 ILE A O 1
ATOM 1532 N N . GLY A 1 191 ? 21.755 -4.617 -12.796 1.00 61.06 191 GLY A N 1
ATOM 1533 C CA . GLY A 1 191 ? 20.790 -3.909 -11.960 1.00 61.06 191 GLY A CA 1
ATOM 1534 C C . GLY A 1 191 ? 19.863 -3.044 -12.812 1.00 61.06 191 GLY A C 1
ATOM 1535 O O . GLY A 1 191 ? 20.329 -2.150 -13.518 1.00 61.06 191 GLY A O 1
ATOM 1536 N N . THR A 1 192 ? 18.554 -3.263 -12.704 1.00 67.12 192 THR A N 1
ATOM 1537 C CA . THR A 1 192 ? 17.558 -2.366 -13.302 1.00 67.12 192 THR A CA 1
ATOM 1538 C C . THR A 1 192 ? 17.530 -1.078 -12.495 1.00 67.12 192 THR A C 1
ATOM 1540 O O . THR A 1 192 ? 17.403 -1.113 -11.272 1.00 67.12 192 THR A O 1
ATOM 1543 N N . ARG A 1 193 ? 17.666 0.081 -13.140 1.00 74.94 193 ARG A N 1
ATOM 1544 C CA . ARG A 1 193 ? 17.583 1.360 -12.427 1.00 74.94 193 ARG A CA 1
ATOM 1545 C C . ARG A 1 193 ? 16.132 1.663 -12.087 1.00 74.94 193 ARG A C 1
ATOM 1547 O O . ARG A 1 193 ? 15.303 1.788 -12.983 1.00 74.94 193 ARG A O 1
ATOM 1554 N N . ILE A 1 194 ? 15.834 1.780 -10.795 1.00 76.94 194 ILE A N 1
ATOM 1555 C CA . ILE A 1 194 ? 14.507 2.157 -10.304 1.00 76.94 194 ILE A CA 1
ATOM 1556 C C . ILE A 1 194 ? 14.612 3.469 -9.518 1.00 76.94 194 ILE A C 1
ATOM 1558 O O . ILE A 1 194 ? 15.560 3.648 -8.743 1.00 76.94 194 ILE A O 1
ATOM 1562 N N . PRO A 1 195 ? 13.646 4.391 -9.685 1.00 79.81 195 PRO A N 1
ATOM 1563 C CA . PRO A 1 195 ? 13.578 5.617 -8.898 1.00 79.81 195 PRO A CA 1
ATOM 1564 C C . PRO A 1 195 ? 13.481 5.346 -7.386 1.00 79.81 195 PRO A C 1
ATOM 1566 O O . PRO A 1 195 ? 12.685 4.513 -6.943 1.00 79.81 195 PRO A O 1
ATOM 1569 N N . LEU A 1 196 ? 14.252 6.074 -6.570 1.00 82.56 196 LEU A N 1
ATOM 1570 C CA . LEU A 1 196 ? 14.299 5.877 -5.112 1.00 82.56 196 LEU A CA 1
ATOM 1571 C C . LEU A 1 196 ? 12.943 6.132 -4.436 1.00 82.56 196 LEU A C 1
ATOM 1573 O O . LEU A 1 196 ? 12.585 5.466 -3.466 1.00 82.56 196 LEU A O 1
ATOM 1577 N N . ASN A 1 197 ? 12.168 7.079 -4.964 1.00 83.56 197 ASN A N 1
ATOM 1578 C CA . ASN A 1 197 ? 10.816 7.381 -4.499 1.00 83.56 197 ASN A CA 1
ATOM 1579 C C . ASN A 1 197 ? 9.863 6.187 -4.702 1.00 83.56 197 ASN A C 1
ATOM 1581 O O . ASN A 1 197 ? 9.039 5.915 -3.833 1.00 83.56 197 ASN A O 1
ATOM 1585 N N . SER A 1 198 ? 10.022 5.412 -5.783 1.00 85.44 198 SER A N 1
ATOM 1586 C CA . SER A 1 198 ? 9.261 4.172 -5.988 1.00 85.44 198 SER A CA 1
ATOM 1587 C C . SER A 1 198 ? 9.568 3.150 -4.893 1.00 85.44 198 SER A C 1
ATOM 1589 O O . SER A 1 198 ? 8.662 2.527 -4.347 1.00 85.44 198 SER A O 1
ATOM 1591 N N . ILE A 1 199 ? 10.839 3.023 -4.505 1.00 86.38 199 ILE A N 1
ATOM 1592 C CA . ILE A 1 199 ? 11.260 2.130 -3.418 1.00 86.38 199 ILE A CA 1
ATOM 1593 C C . ILE A 1 199 ? 10.701 2.606 -2.075 1.00 86.38 199 ILE A C 1
ATOM 1595 O O . ILE A 1 199 ? 10.191 1.793 -1.308 1.00 86.38 199 ILE A O 1
ATOM 1599 N N . CYS A 1 200 ? 10.728 3.913 -1.814 1.00 89.06 200 CYS A N 1
ATOM 1600 C CA . CYS A 1 200 ? 10.122 4.506 -0.623 1.00 89.06 200 CYS A CA 1
ATOM 1601 C C . CYS A 1 200 ? 8.621 4.182 -0.527 1.00 89.06 200 CYS A C 1
ATOM 1603 O O . CYS A 1 200 ? 8.168 3.685 0.505 1.00 89.06 200 CYS A O 1
ATOM 1605 N N . LEU A 1 201 ? 7.870 4.362 -1.620 1.00 90.44 201 LEU A N 1
ATOM 1606 C CA . LEU A 1 201 ? 6.453 4.001 -1.681 1.00 90.44 201 LEU A CA 1
ATOM 1607 C C . LEU A 1 201 ? 6.243 2.501 -1.433 1.00 90.44 201 LEU A C 1
ATOM 1609 O O . LEU A 1 201 ? 5.367 2.126 -0.660 1.00 90.44 201 LEU A O 1
ATOM 1613 N N . LYS A 1 202 ? 7.078 1.636 -2.023 1.00 91.12 202 LYS A N 1
ATOM 1614 C CA . LYS A 1 202 ? 7.007 0.183 -1.808 1.00 91.12 202 LYS A CA 1
ATOM 1615 C C . LYS A 1 202 ? 7.240 -0.205 -0.348 1.00 91.12 202 LYS A C 1
ATOM 1617 O O . LYS A 1 202 ? 6.521 -1.051 0.178 1.00 91.12 202 LYS A O 1
ATOM 1622 N N . ILE A 1 203 ? 8.219 0.412 0.313 1.00 90.12 203 ILE A N 1
ATOM 1623 C CA . ILE A 1 203 ? 8.506 0.196 1.738 1.00 90.12 203 ILE A CA 1
ATOM 1624 C C . ILE A 1 203 ? 7.325 0.654 2.596 1.00 90.12 203 ILE A C 1
ATOM 1626 O O . ILE A 1 203 ? 6.924 -0.053 3.517 1.00 90.12 203 ILE A O 1
ATOM 1630 N N . PHE A 1 204 ? 6.730 1.803 2.283 1.00 92.06 204 PHE A N 1
ATOM 1631 C CA . PHE A 1 204 ? 5.582 2.307 3.027 1.00 92.06 204 PHE A CA 1
ATOM 1632 C C . PHE A 1 204 ? 4.340 1.420 2.858 1.00 92.06 204 PHE A C 1
ATOM 1634 O O . PHE A 1 204 ? 3.734 1.011 3.846 1.00 92.06 204 PHE A O 1
ATOM 1641 N N . LEU A 1 205 ? 4.001 1.044 1.622 1.00 92.25 205 LEU A N 1
ATOM 1642 C CA . LEU A 1 205 ? 2.847 0.187 1.330 1.00 92.25 205 LEU A CA 1
ATOM 1643 C C . LEU A 1 205 ? 3.004 -1.236 1.885 1.00 92.25 205 LEU A C 1
ATOM 1645 O O . LEU A 1 205 ? 2.008 -1.901 2.142 1.00 92.25 205 LEU A O 1
ATOM 1649 N N . SER A 1 206 ? 4.232 -1.705 2.103 1.00 92.81 206 SER A N 1
ATOM 1650 C CA . SER A 1 206 ? 4.495 -2.990 2.756 1.00 92.81 206 SER A CA 1
ATOM 1651 C C . SER A 1 206 ? 4.648 -2.839 4.270 1.00 92.81 206 SER A C 1
ATOM 1653 O O . SER A 1 206 ? 3.739 -3.144 5.043 1.00 92.81 206 SER A O 1
ATOM 1655 N N . ILE A 1 207 ? 5.807 -2.356 4.708 1.00 92.44 207 ILE A N 1
ATOM 1656 C CA . ILE A 1 207 ? 6.202 -2.275 6.114 1.00 92.44 207 ILE A CA 1
ATOM 1657 C C . ILE A 1 207 ? 5.383 -1.208 6.844 1.00 92.44 207 ILE A C 1
ATOM 1659 O O . ILE A 1 207 ? 4.944 -1.454 7.964 1.00 92.44 207 ILE A O 1
ATOM 1663 N N . GLY A 1 208 ? 5.126 -0.057 6.219 1.00 90.31 208 GLY A N 1
ATOM 1664 C CA . GLY A 1 208 ? 4.322 1.012 6.821 1.00 90.31 208 GLY A CA 1
ATOM 1665 C C . GLY A 1 208 ? 2.912 0.541 7.182 1.00 90.31 208 GLY A C 1
ATOM 1666 O O . GLY A 1 208 ? 2.510 0.662 8.339 1.00 90.31 208 GLY A O 1
ATOM 1667 N N . PHE A 1 209 ? 2.188 -0.093 6.254 1.00 93.50 209 PHE A N 1
ATOM 1668 C CA . PHE A 1 209 ? 0.854 -0.631 6.556 1.00 93.50 209 PHE A CA 1
ATOM 1669 C C . PHE A 1 209 ? 0.860 -1.798 7.544 1.00 93.50 209 PHE A C 1
ATOM 1671 O O . PHE A 1 209 ? -0.037 -1.873 8.389 1.00 93.50 209 PHE A O 1
ATOM 1678 N N . LEU A 1 210 ? 1.879 -2.663 7.518 1.00 92.94 210 LEU A N 1
ATOM 1679 C CA . LEU A 1 210 ? 2.052 -3.684 8.556 1.00 92.94 210 LEU A CA 1
ATOM 1680 C C . LEU A 1 210 ? 2.216 -3.049 9.941 1.00 92.94 210 LEU A C 1
ATOM 1682 O O . LEU A 1 210 ? 1.534 -3.450 10.885 1.00 92.94 210 LEU A O 1
ATOM 1686 N N . LEU A 1 211 ? 3.086 -2.043 10.063 1.00 91.81 211 LEU A N 1
ATOM 1687 C CA . LEU A 1 211 ? 3.347 -1.345 11.320 1.00 91.81 211 LEU A CA 1
ATOM 1688 C C . LEU A 1 211 ? 2.119 -0.579 11.810 1.00 91.81 211 LEU A C 1
ATOM 1690 O O . LEU A 1 211 ? 1.774 -0.719 12.980 1.00 91.81 211 LEU A O 1
ATOM 1694 N N . ILE A 1 212 ? 1.421 0.155 10.936 1.00 90.38 212 ILE A N 1
ATOM 1695 C CA . ILE A 1 212 ? 0.161 0.841 11.271 1.00 90.38 212 ILE A CA 1
ATOM 1696 C C . ILE A 1 212 ? -0.875 -0.177 11.752 1.00 90.38 212 ILE A C 1
ATOM 1698 O O . ILE A 1 212 ? -1.505 0.005 12.795 1.00 90.38 212 ILE A O 1
ATOM 1702 N N . GLY A 1 213 ? -1.025 -1.292 11.039 1.00 88.81 213 GLY A N 1
ATOM 1703 C CA . GLY A 1 213 ? -1.951 -2.348 11.416 1.00 88.81 213 GLY A CA 1
ATOM 1704 C C . GLY A 1 213 ? -1.620 -2.968 12.779 1.00 88.81 213 GLY A C 1
ATOM 1705 O O . GLY A 1 213 ? -2.512 -3.116 13.619 1.00 88.81 213 GLY A O 1
ATOM 1706 N N . ILE A 1 214 ? -0.347 -3.275 13.052 1.00 89.25 214 ILE A N 1
ATOM 1707 C CA . ILE A 1 214 ? 0.119 -3.786 14.354 1.00 89.25 214 ILE A CA 1
ATOM 1708 C C . ILE A 1 214 ? -0.070 -2.739 15.456 1.00 89.25 214 ILE A C 1
ATOM 1710 O O . ILE A 1 214 ? -0.529 -3.079 16.550 1.00 89.25 214 ILE A O 1
ATOM 1714 N N . TYR A 1 215 ? 0.249 -1.477 15.170 1.00 89.06 215 TYR A N 1
ATOM 1715 C CA . TYR A 1 215 ? 0.085 -0.355 16.084 1.00 89.06 215 TYR A CA 1
ATOM 1716 C C . TYR A 1 215 ? -1.376 -0.219 16.514 1.00 89.06 215 TYR A C 1
ATOM 1718 O O . TYR A 1 215 ? -1.656 -0.291 17.707 1.00 89.06 215 TYR A O 1
ATOM 1726 N N . LEU A 1 216 ? -2.318 -0.181 15.568 1.00 85.94 216 LEU A N 1
ATOM 1727 C CA . LEU A 1 216 ? -3.756 -0.135 15.852 1.00 85.94 216 LEU A CA 1
ATOM 1728 C C . LEU A 1 216 ? -4.225 -1.354 16.664 1.00 85.94 216 LEU A C 1
ATOM 1730 O O . LEU A 1 216 ? -5.028 -1.229 17.594 1.00 85.94 216 LEU A O 1
ATOM 1734 N N . LYS A 1 217 ? -3.678 -2.545 16.378 1.00 83.12 217 LYS A N 1
ATOM 1735 C CA . LYS A 1 217 ? -3.972 -3.772 17.138 1.00 83.12 217 LYS A CA 1
ATOM 1736 C C . LYS A 1 217 ? -3.500 -3.677 18.591 1.00 83.12 217 LYS A C 1
ATOM 1738 O O . LYS A 1 217 ? -4.188 -4.167 19.490 1.00 83.12 217 LYS A O 1
ATOM 1743 N N . LYS A 1 218 ? -2.319 -3.093 18.826 1.00 79.56 218 LYS A N 1
ATOM 1744 C CA . LYS A 1 218 ? -1.704 -2.940 20.155 1.00 79.56 218 LYS A CA 1
ATOM 1745 C C . LYS A 1 218 ? -2.323 -1.782 20.934 1.00 79.56 218 LYS A C 1
ATOM 1747 O O . LYS A 1 218 ? -2.611 -1.958 22.113 1.00 79.56 218 LYS A O 1
ATOM 1752 N N . TRP A 1 219 ? -2.597 -0.655 20.282 1.00 70.12 219 TRP A N 1
ATOM 1753 C CA . TRP A 1 219 ? -3.273 0.501 20.868 1.00 70.12 219 TRP A CA 1
ATOM 1754 C C . TRP A 1 219 ? -4.616 0.097 21.483 1.00 70.12 219 TRP A C 1
ATOM 1756 O O . TRP A 1 219 ? -4.881 0.417 22.641 1.00 70.12 219 TRP A O 1
ATOM 1766 N N . ARG A 1 220 ? -5.378 -0.763 20.790 1.00 65.62 220 ARG A N 1
ATOM 1767 C CA . ARG A 1 220 ? -6.591 -1.398 21.325 1.00 65.62 220 ARG A CA 1
ATOM 1768 C C . ARG A 1 220 ? -6.338 -2.263 22.562 1.00 65.62 220 ARG A C 1
ATOM 1770 O O . ARG A 1 220 ? -7.170 -2.297 23.451 1.00 65.62 220 ARG A O 1
ATOM 1777 N N . LYS A 1 221 ? -5.237 -3.014 22.645 1.00 59.50 221 LYS A N 1
ATOM 1778 C CA . LYS A 1 221 ? -4.964 -3.830 23.846 1.00 59.50 221 LYS A CA 1
ATOM 1779 C C . LYS A 1 221 ? -4.686 -2.964 25.076 1.00 59.50 221 LYS A C 1
ATOM 1781 O O . LYS A 1 221 ? -5.042 -3.370 26.173 1.00 59.50 221 LYS A O 1
ATOM 1786 N N . VAL A 1 222 ? -4.066 -1.801 24.881 1.00 58.94 222 VAL A N 1
ATOM 1787 C CA . VAL A 1 222 ? -3.666 -0.892 25.966 1.00 58.94 222 VAL A CA 1
ATOM 1788 C C . VAL A 1 222 ? -4.819 0.020 26.398 1.00 58.94 222 VAL A C 1
ATOM 1790 O O . VAL A 1 222 ? -5.055 0.164 27.589 1.00 58.94 222 VAL A O 1
ATOM 1793 N N . HIS A 1 223 ? -5.578 0.577 25.451 1.00 55.03 223 HIS A N 1
ATOM 1794 C CA . HIS A 1 223 ? -6.671 1.523 25.732 1.00 55.03 223 HIS A CA 1
ATOM 1795 C C . HIS A 1 223 ? -8.065 0.875 25.695 1.00 55.03 223 HIS A C 1
ATOM 1797 O O . HIS A 1 223 ? -9.053 1.482 26.101 1.00 55.03 223 HIS A O 1
ATOM 1803 N N . GLY A 1 224 ? -8.158 -0.363 25.202 1.00 47.78 224 GLY A N 1
ATOM 1804 C CA . GLY A 1 224 ? -9.410 -1.098 25.032 1.00 47.78 224 GLY A CA 1
ATOM 1805 C C . GLY A 1 224 ? -9.754 -2.072 26.165 1.00 47.78 224 GLY A C 1
ATOM 1806 O O . GLY A 1 224 ? -10.859 -2.592 26.171 1.00 47.78 224 GLY A O 1
ATOM 1807 N N . ASN A 1 225 ? -8.839 -2.366 27.101 1.00 40.41 225 ASN A N 1
ATOM 1808 C CA . ASN A 1 225 ? -8.989 -3.537 27.983 1.00 40.41 225 ASN A CA 1
ATOM 1809 C C . ASN A 1 225 ? -8.527 -3.342 29.441 1.00 40.41 225 ASN A C 1
ATOM 1811 O O . ASN A 1 225 ? -8.020 -4.275 30.058 1.00 40.41 225 ASN A O 1
ATOM 1815 N N . THR A 1 226 ? -8.703 -2.154 30.019 1.00 40.00 226 THR A N 1
ATOM 1816 C CA . THR A 1 226 ? -8.329 -1.874 31.422 1.00 40.00 226 THR A CA 1
ATOM 1817 C C . THR A 1 226 ? -9.487 -1.961 32.423 1.00 40.00 226 THR A C 1
ATOM 1819 O O . THR A 1 226 ? -9.362 -1.457 33.534 1.00 40.00 226 THR A O 1
ATOM 1822 N N . VAL A 1 227 ? -10.603 -2.628 32.095 1.00 42.69 227 VAL A N 1
ATOM 1823 C CA . VAL A 1 227 ? -11.713 -2.811 33.053 1.00 42.69 227 VAL A CA 1
ATOM 1824 C C . VAL A 1 227 ? -12.290 -4.228 32.999 1.00 42.69 227 VAL A C 1
ATOM 1826 O O . VAL A 1 227 ? -13.429 -4.420 32.598 1.00 42.69 227 VAL A O 1
ATOM 1829 N N . ASN A 1 228 ? -11.493 -5.237 33.363 1.00 39.75 228 ASN A N 1
ATOM 1830 C CA . ASN A 1 228 ? -11.971 -6.438 34.071 1.00 39.75 228 ASN A CA 1
ATOM 1831 C C . ASN A 1 228 ? -10.812 -7.400 34.356 1.00 39.75 228 ASN A C 1
ATOM 1833 O O . ASN A 1 228 ? -10.370 -8.100 33.456 1.00 39.75 228 ASN A O 1
ATOM 1837 N N . THR A 1 229 ? -10.338 -7.402 35.605 1.00 38.84 229 THR A N 1
ATOM 1838 C CA . THR A 1 229 ? -10.197 -8.585 36.486 1.00 38.84 229 THR A CA 1
ATOM 1839 C C . THR A 1 229 ? -9.444 -8.174 37.755 1.00 38.84 229 THR A C 1
ATOM 1841 O O . THR A 1 229 ? -8.293 -8.540 37.979 1.00 38.84 229 THR A O 1
ATOM 1844 N N . ARG A 1 230 ? -10.099 -7.399 38.613 1.00 31.77 230 ARG A N 1
ATOM 1845 C CA . ARG A 1 230 ? -9.997 -7.632 40.053 1.00 31.77 230 ARG A CA 1
ATOM 1846 C C . ARG A 1 230 ? -11.428 -7.674 40.546 1.00 31.77 230 ARG A C 1
ATOM 1848 O O . ARG A 1 230 ? -12.002 -6.654 40.906 1.00 31.77 230 ARG A O 1
ATOM 1855 N N . SER A 1 231 ? -12.021 -8.861 40.430 1.00 34.56 231 SER A N 1
ATOM 1856 C CA . SER A 1 231 ? -13.084 -9.250 41.342 1.00 34.56 231 SER A CA 1
ATOM 1857 C C . SER A 1 231 ? -12.562 -8.937 42.736 1.00 34.56 231 SER A C 1
ATOM 1859 O O . SER A 1 231 ? -11.523 -9.463 43.139 1.00 34.56 231 SER A O 1
ATOM 1861 N N . ILE A 1 232 ? -13.228 -8.014 43.415 1.00 42.16 232 ILE A N 1
ATOM 1862 C CA . ILE A 1 232 ? -13.186 -7.958 44.865 1.00 42.16 232 ILE A CA 1
ATOM 1863 C C . ILE A 1 232 ? -13.785 -9.304 45.276 1.00 42.16 232 ILE A C 1
ATOM 1865 O O . ILE A 1 232 ? -14.988 -9.506 45.159 1.00 42.16 232 ILE A O 1
ATOM 1869 N N . SER A 1 233 ? -12.914 -10.280 45.526 1.00 39.06 233 SER A N 1
ATOM 1870 C CA . SER A 1 233 ? -13.266 -11.441 46.325 1.00 39.06 233 SER A CA 1
ATOM 1871 C C . SER A 1 233 ? -13.441 -10.925 47.744 1.00 39.06 233 SER A C 1
ATOM 1873 O O . SER A 1 233 ? -12.559 -10.203 48.221 1.00 39.06 233 SER A O 1
ATOM 1875 N N . ASP A 1 234 ? -14.591 -11.252 48.322 1.00 35.84 234 ASP A N 1
ATOM 1876 C CA . ASP A 1 234 ? -14.952 -11.007 49.718 1.00 35.84 234 ASP A CA 1
ATOM 1877 C C . ASP A 1 234 ? -13.826 -11.366 50.704 1.00 35.84 234 ASP A C 1
ATOM 1879 O O . ASP A 1 234 ? -13.092 -12.355 50.447 1.00 35.84 234 ASP A O 1
#

Radius of gyration: 23.3 Å; chains: 1; bounding box: 53×32×78 Å

Sequence (234 aa):
MDNKIKNALDDINMIKEVMNKTQQNLSSFSSFMISVGGIYLFYIVLEQITYYLMNVYGYSSSIYRNMSHILPFTLLFGYIAIWVIFHIKQKNNDTLNNKLVNIWGIILIGSNIFYWFYQIILPIGNNSIINMLVRVAQLILFLPVVVGGIVTAVMLKDIIILIFDIGFAIAYIFLFVGMKEIAYGTIGGIGTRIPLNSICLKIFLSIGFLLIGIYLKKWRKVHGNTVNTRSISD

Secondary structure (DSSP, 8-state):
--HHHHHHHHHHHHHHHHHHHHS---HHHHHHHHHHHHHHHHHHHHHHHHHHHHHHH-TT-HHHHHHHHHHHHHHHHHHHHHHHHHHHHTTT--SHHHHHHHHHHHHHHHHHHHHHHHHHHSPPS--HHHHHHHHHTHHHHHHHHHHHHHHHHHHHT-HHHHHHHHHHHHHHHHHHHHT-EEEE--TTS-PEEEEHHHHHHHHIIIIIHHHHHHHHHHHHHHHS--S-------

Organism: Mediterraneibacter gnavus (NCBI:txid33038)